Protein AF-A0A9D6VK04-F1 (afdb_monomer)

pLDDT: mean 71.62, std 19.43, range [32.66, 95.94]

Nearest PDB structures (foldseek):
  7aqc-assembly1_R  TM=2.406E-01  e=4.385E+00  Bacillus subtilis subsp. subtilis str. 168

Mean predicted aligned error: 12.77 Å

Foldseek 3Di:
DPPDDPVVVVVVVVVVVVPDDLPPQDDLVVLVPDDLVRLLVVLLCCLQPQLLCQQFADPDWDQDFDQDPVDDTDRPGTAGEGGPCPDPSNVVSLVSNVSSLVSLVVNCVVPVVSSVVSLVSSLVSSLVVLVVSVVRCVVPPDYDPVSVVLNVLSVPVVNVPDRSVCVSNDDCVVVPDD

Sequence (178 aa):
MVSRCWSLVLTLVCISLLSCAAQKLLAPEELQKMTNDQYRDYFLNRIDNAVVVNALDSGGYVVVKIENPYGGAARGGSYPRGVDIDTPKYKQSKDEYLILKTELLRRGAGNEPYVFATMEKANKLFEVQLESMWRKSQINSGASGNFRRLYETARDRSKTKGNLLDRLFDDSTYRDIY

Radius of gyration: 20.86 Å; Cα contacts (8 Å, |Δi|>4): 153; chains: 1; bounding box: 52×79×53 Å

Solvent-accessible surface area (backbone atoms only — not comparable to full-atom values): 10520 Å² total; per-residue (Å²): 143,89,87,84,74,70,77,66,62,63,60,56,58,65,65,59,66,78,64,84,65,84,74,70,82,72,55,71,77,59,58,68,72,46,53,72,66,59,41,50,54,50,49,46,49,42,42,60,70,42,34,49,43,42,34,40,53,37,99,43,62,56,69,42,66,41,79,42,97,84,69,59,74,43,85,63,52,65,17,64,34,33,50,51,78,86,39,70,54,23,49,54,24,41,55,50,49,49,54,54,49,53,51,45,50,64,74,20,66,95,34,63,70,60,41,49,55,51,52,52,52,44,34,53,51,50,51,53,51,46,52,56,51,49,59,55,19,72,78,49,79,45,70,34,73,60,39,49,52,55,41,54,43,61,70,42,61,94,73,47,87,66,61,61,64,49,56,73,71,52,63,71,79,85,66,74,86,125

Structure (mmCIF, N/CA/C/O backbone):
data_AF-A0A9D6VK04-F1
#
_entry.id   AF-A0A9D6VK04-F1
#
loop_
_atom_site.group_PDB
_atom_site.id
_atom_site.type_symbol
_atom_site.label_atom_id
_atom_site.label_alt_id
_atom_site.label_comp_id
_atom_site.label_asym_id
_atom_site.label_entity_id
_atom_site.label_seq_id
_atom_site.pdbx_PDB_ins_code
_atom_site.Cartn_x
_atom_site.Cartn_y
_atom_site.Cartn_z
_atom_site.occupancy
_atom_site.B_iso_or_equiv
_atom_site.auth_seq_id
_atom_site.auth_comp_id
_atom_site.auth_asym_id
_atom_site.auth_atom_id
_atom_site.pdbx_PDB_model_num
ATOM 1 N N . MET A 1 1 ? -9.084 -55.828 -2.944 1.00 41.06 1 MET A N 1
ATOM 2 C CA . MET A 1 1 ? -8.190 -54.761 -2.437 1.00 41.06 1 MET A CA 1
ATOM 3 C C . MET A 1 1 ? -8.184 -53.614 -3.443 1.00 41.06 1 MET A C 1
ATOM 5 O O . MET A 1 1 ? -7.387 -53.631 -4.366 1.00 41.06 1 MET A O 1
ATOM 9 N N . VAL A 1 2 ? -9.112 -52.660 -3.327 1.00 43.41 2 VAL A N 1
ATOM 10 C CA . VAL A 1 2 ? -9.206 -51.487 -4.220 1.00 43.41 2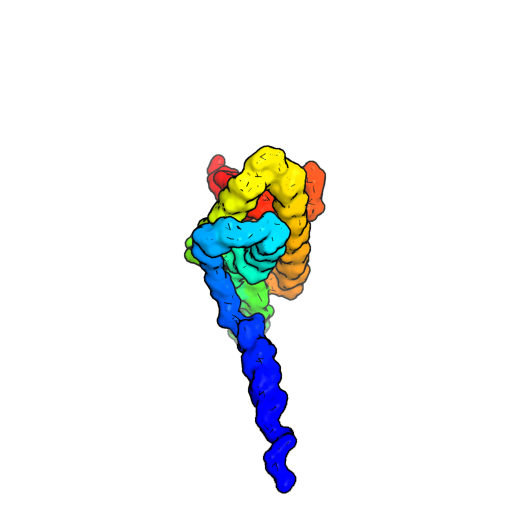 VAL A CA 1
ATOM 11 C C . VAL A 1 2 ? -9.527 -50.287 -3.341 1.00 43.41 2 VAL A C 1
ATOM 13 O O . VAL A 1 2 ? -10.689 -50.023 -3.077 1.00 43.41 2 VAL A O 1
ATOM 16 N N . SER A 1 3 ? -8.514 -49.637 -2.763 1.00 46.38 3 SER A N 1
ATOM 17 C CA . SER A 1 3 ? -8.758 -48.475 -1.892 1.00 46.38 3 SER A CA 1
ATOM 18 C C . SER A 1 3 ? -7.487 -47.684 -1.569 1.00 46.38 3 SER A C 1
ATOM 20 O O . SER A 1 3 ? -7.203 -47.487 -0.394 1.00 46.38 3 SER A O 1
ATOM 22 N N . ARG A 1 4 ? -6.675 -47.253 -2.550 1.00 47.38 4 ARG A N 1
ATOM 23 C CA . ARG A 1 4 ? -5.516 -46.366 -2.259 1.00 47.38 4 ARG A CA 1
ATOM 24 C C . ARG A 1 4 ? -5.131 -45.338 -3.337 1.00 47.38 4 ARG A C 1
ATOM 26 O O . ARG A 1 4 ? -4.037 -44.800 -3.262 1.00 47.38 4 ARG A O 1
ATOM 33 N N . CYS A 1 5 ? -5.995 -45.001 -4.298 1.00 43.34 5 CYS A N 1
ATOM 34 C CA . CYS A 1 5 ? -5.638 -43.999 -5.326 1.00 43.34 5 CYS A CA 1
ATOM 35 C C . CYS A 1 5 ? -6.427 -42.683 -5.277 1.00 43.34 5 CYS A C 1
ATOM 37 O O . CYS A 1 5 ? -6.078 -41.756 -5.997 1.00 43.34 5 CYS A O 1
ATOM 39 N N . TRP A 1 6 ? -7.457 -42.556 -4.436 1.00 41.56 6 TRP A N 1
ATOM 40 C CA . TRP A 1 6 ? -8.360 -41.395 -4.502 1.00 41.56 6 TRP A CA 1
ATOM 41 C C . TRP A 1 6 ? -8.000 -40.256 -3.532 1.00 41.56 6 TRP A C 1
ATOM 43 O O . TRP A 1 6 ? -8.426 -39.126 -3.740 1.00 41.56 6 TRP A O 1
ATOM 53 N N . SER A 1 7 ? -7.151 -40.498 -2.527 1.00 44.66 7 SER A N 1
ATOM 54 C CA . SER A 1 7 ? -6.773 -39.464 -1.544 1.00 44.66 7 SER A CA 1
ATOM 55 C C . SER A 1 7 ? -5.600 -38.571 -1.955 1.00 44.66 7 SER A C 1
ATOM 57 O O . SER A 1 7 ? -5.341 -37.592 -1.272 1.00 44.66 7 SER A O 1
ATOM 59 N N . LEU A 1 8 ? -4.888 -38.870 -3.047 1.00 43.78 8 LEU A N 1
ATOM 60 C CA . LEU A 1 8 ? -3.772 -38.031 -3.519 1.00 43.78 8 LEU A CA 1
ATOM 61 C C . LEU A 1 8 ? -4.194 -37.004 -4.576 1.00 43.78 8 LEU A C 1
ATOM 63 O O . LEU A 1 8 ? -3.544 -35.972 -4.717 1.00 43.78 8 LEU A O 1
ATOM 67 N N . VAL A 1 9 ? -5.306 -37.244 -5.274 1.00 47.03 9 VAL A N 1
ATOM 68 C CA . VAL A 1 9 ? -5.820 -36.316 -6.292 1.00 47.03 9 VAL A CA 1
ATOM 69 C C . VAL A 1 9 ? -6.578 -35.152 -5.643 1.00 47.03 9 VAL A C 1
ATOM 71 O O . VAL A 1 9 ? -6.512 -34.031 -6.133 1.00 47.03 9 VAL A O 1
ATOM 74 N N . LEU A 1 10 ? -7.224 -35.371 -4.491 1.00 39.84 10 LEU A N 1
ATOM 75 C CA . LEU A 1 10 ? -8.016 -34.330 -3.826 1.00 39.84 10 LEU A CA 1
ATOM 76 C C . LEU A 1 10 ? -7.163 -33.298 -3.062 1.00 39.84 10 LEU A C 1
ATOM 78 O O . LEU A 1 10 ? -7.559 -32.144 -2.939 1.00 39.84 10 LEU A O 1
ATOM 82 N N . THR A 1 11 ? -5.966 -33.670 -2.599 1.00 45.53 11 THR A N 1
ATOM 83 C CA . THR A 1 11 ? -5.080 -32.754 -1.853 1.00 45.53 11 THR A CA 1
ATOM 84 C C . THR A 1 11 ? -4.282 -31.825 -2.773 1.00 45.53 11 THR A C 1
ATOM 86 O O . THR A 1 11 ? -3.888 -30.737 -2.362 1.00 45.53 11 THR A O 1
ATOM 89 N N . LEU A 1 12 ? -4.078 -32.209 -4.038 1.00 40.28 12 LEU A N 1
ATOM 90 C CA . LEU A 1 12 ? -3.320 -31.422 -5.021 1.00 40.28 12 LEU A CA 1
ATOM 91 C C . LEU A 1 12 ? -4.163 -30.343 -5.727 1.00 40.28 12 LEU A C 1
ATOM 93 O O . LEU A 1 12 ? -3.616 -29.354 -6.217 1.00 40.28 12 LEU A O 1
ATOM 97 N N . VAL A 1 13 ? -5.493 -30.474 -5.708 1.00 37.06 13 VAL A N 1
ATOM 98 C CA . VAL A 1 13 ? -6.417 -29.453 -6.239 1.00 37.06 13 VAL A CA 1
ATOM 99 C C . VAL A 1 13 ? -6.585 -28.275 -5.265 1.00 37.06 13 VAL A C 1
ATOM 101 O O . VAL A 1 13 ? -6.774 -27.143 -5.697 1.00 37.06 13 VAL A O 1
ATOM 104 N N . CYS A 1 14 ? -6.411 -28.483 -3.955 1.00 38.97 14 CYS A N 1
ATOM 105 C CA . CYS A 1 14 ? -6.475 -27.385 -2.980 1.00 38.97 14 CYS A CA 1
ATOM 106 C C . CYS A 1 14 ? -5.205 -26.516 -2.936 1.00 38.97 14 CYS A C 1
ATOM 108 O O . CYS A 1 14 ? -5.280 -25.354 -2.549 1.00 38.97 14 CYS A O 1
ATOM 110 N N . ILE A 1 15 ? -4.045 -27.037 -3.354 1.00 42.62 15 ILE A N 1
ATOM 111 C CA . ILE A 1 15 ? -2.780 -26.273 -3.356 1.00 42.62 15 ILE A CA 1
ATOM 112 C C . ILE A 1 15 ? -2.638 -25.427 -4.637 1.00 42.62 15 ILE A C 1
ATOM 114 O O . ILE A 1 15 ? -1.932 -24.422 -4.643 1.00 42.62 15 ILE A O 1
ATOM 118 N N . SER A 1 16 ? -3.370 -25.764 -5.702 1.00 36.97 16 SER A N 1
ATOM 119 C CA . SER A 1 16 ? -3.346 -25.043 -6.984 1.00 36.97 16 SER A CA 1
ATOM 120 C C . SER A 1 16 ? -4.336 -23.869 -7.080 1.00 36.97 16 SER A C 1
ATOM 122 O O . SER A 1 16 ? -4.300 -23.136 -8.062 1.00 36.97 16 SER A O 1
ATOM 124 N N . LEU A 1 17 ? -5.164 -23.626 -6.055 1.00 38.28 17 LEU A N 1
ATOM 125 C CA . LEU A 1 17 ? -6.037 -22.440 -5.965 1.00 38.28 17 LEU A CA 1
ATOM 126 C C . LEU A 1 17 ? -5.389 -21.243 -5.242 1.00 38.28 17 LEU A C 1
ATOM 128 O O . LEU A 1 17 ? -5.972 -20.162 -5.197 1.00 38.28 17 LEU A O 1
ATOM 132 N N . LEU A 1 18 ? -4.181 -21.410 -4.692 1.00 38.25 18 LEU A N 1
ATOM 133 C CA . LEU A 1 18 ? -3.421 -20.336 -4.033 1.00 38.25 18 LEU A CA 1
ATOM 134 C C . LEU A 1 18 ? -2.591 -19.489 -5.007 1.00 38.25 18 LEU A C 1
ATOM 136 O O . LEU A 1 18 ? -2.057 -18.452 -4.618 1.00 38.25 18 LEU A O 1
ATOM 140 N N . SER A 1 19 ? -2.498 -19.886 -6.275 1.00 33.12 19 SER A N 1
ATOM 141 C CA . SER A 1 19 ? -1.802 -19.130 -7.308 1.00 33.12 19 SER A CA 1
ATOM 142 C C . SER A 1 19 ? -2.791 -18.645 -8.366 1.00 33.12 19 SER A C 1
ATOM 144 O O . SER A 1 19 ? -3.368 -19.424 -9.113 1.00 33.12 19 SER A O 1
ATOM 146 N N . CYS A 1 20 ? -2.923 -17.321 -8.477 1.00 36.81 20 CYS A N 1
ATOM 147 C CA . CYS A 1 20 ? -3.596 -16.629 -9.582 1.00 36.81 20 CYS A CA 1
ATOM 148 C C . CYS A 1 20 ? -5.126 -16.454 -9.497 1.00 36.81 20 CYS A C 1
ATOM 150 O O . CYS A 1 20 ? -5.812 -16.417 -10.513 1.00 36.81 20 CYS A O 1
ATOM 152 N N . ALA A 1 21 ? -5.664 -16.193 -8.306 1.00 39.34 21 ALA A N 1
ATOM 153 C CA . ALA A 1 21 ? -6.748 -15.222 -8.218 1.00 39.34 21 ALA A CA 1
ATOM 154 C C . ALA A 1 21 ? -6.099 -13.882 -7.875 1.00 39.34 21 ALA A C 1
ATOM 156 O O . ALA A 1 21 ? -5.615 -13.696 -6.759 1.00 39.34 21 ALA A O 1
ATOM 157 N N . ALA A 1 22 ? -6.086 -12.933 -8.812 1.00 48.78 22 ALA A N 1
ATOM 158 C CA . ALA A 1 22 ? -6.105 -11.533 -8.417 1.00 48.78 22 ALA A CA 1
ATOM 159 C C . ALA A 1 22 ? -7.388 -11.375 -7.591 1.00 48.78 22 ALA A C 1
ATOM 161 O O . ALA A 1 22 ? -8.466 -11.206 -8.157 1.00 48.78 22 ALA A O 1
ATOM 162 N N . GLN A 1 23 ? -7.301 -11.609 -6.275 1.00 57.75 23 GLN A N 1
ATOM 163 C CA . GLN A 1 23 ? -8.459 -11.581 -5.393 1.00 57.75 23 GLN A CA 1
ATOM 164 C C . GLN A 1 23 ? -9.113 -10.227 -5.614 1.00 57.75 23 GLN A C 1
ATOM 166 O O . GLN A 1 23 ? -8.473 -9.184 -5.470 1.00 57.75 23 GLN A O 1
ATOM 171 N N . LYS A 1 24 ? -10.345 -10.251 -6.107 1.00 74.19 24 LYS A N 1
ATOM 172 C CA . LYS A 1 24 ? -11.103 -9.035 -6.343 1.00 74.19 24 LYS A CA 1
ATOM 173 C C . LYS A 1 24 ? -11.372 -8.407 -4.978 1.00 74.19 24 LYS A C 1
ATOM 175 O O . LYS A 1 24 ? -11.612 -9.136 -4.017 1.00 74.19 24 LYS A O 1
ATOM 180 N N . LEU A 1 25 ? -11.305 -7.080 -4.895 1.00 85.00 25 LEU A N 1
ATOM 181 C CA . LEU A 1 25 ? -11.765 -6.355 -3.715 1.00 85.00 25 LEU A CA 1
ATOM 182 C C . LEU A 1 25 ? -13.177 -6.843 -3.364 1.00 85.00 25 LEU A C 1
ATOM 184 O O . LEU A 1 25 ? -14.052 -6.860 -4.235 1.00 85.00 25 LEU A O 1
ATOM 188 N N . LEU A 1 26 ? -13.372 -7.268 -2.115 1.00 86.50 26 LEU A N 1
ATOM 189 C CA . LEU A 1 26 ? -14.695 -7.613 -1.605 1.00 86.50 26 LEU A CA 1
ATOM 190 C C . LEU A 1 26 ? -15.635 -6.417 -1.732 1.00 86.50 26 LEU A C 1
ATOM 192 O O . LEU A 1 26 ? -15.211 -5.265 -1.599 1.00 86.50 26 LEU A O 1
ATOM 196 N N . ALA A 1 27 ? -16.913 -6.694 -1.977 1.00 85.62 27 ALA A N 1
ATOM 197 C CA . ALA A 1 27 ? -17.897 -5.628 -2.074 1.00 85.62 27 ALA A CA 1
ATOM 198 C C . ALA A 1 27 ? -17.971 -4.857 -0.737 1.00 85.62 27 ALA A C 1
ATOM 200 O O . ALA A 1 27 ? -17.780 -5.466 0.325 1.00 85.62 27 ALA A O 1
ATOM 201 N N . PRO A 1 28 ? -18.244 -3.539 -0.740 1.00 84.50 28 PRO A N 1
ATOM 202 C CA . PRO A 1 28 ? -18.310 -2.748 0.491 1.00 84.50 28 PRO A CA 1
ATOM 203 C C . PRO A 1 28 ? -19.230 -3.352 1.564 1.00 84.50 28 PRO A C 1
ATOM 205 O O . PRO A 1 28 ? -18.916 -3.315 2.752 1.00 84.50 28 PRO A O 1
ATOM 208 N N . GLU A 1 29 ? -20.330 -3.980 1.154 1.00 88.19 29 GLU A N 1
ATOM 209 C CA . GLU A 1 29 ? -21.296 -4.635 2.039 1.00 88.19 29 GLU A CA 1
ATOM 210 C C . GLU A 1 29 ? -20.715 -5.880 2.726 1.00 88.19 29 GLU A C 1
ATOM 212 O O . GLU A 1 29 ? -21.130 -6.241 3.827 1.00 88.19 29 GLU A O 1
ATOM 217 N N . GLU A 1 30 ? -19.761 -6.561 2.092 1.00 88.56 30 GLU A N 1
ATOM 218 C CA . GLU A 1 30 ? -19.054 -7.702 2.679 1.00 88.56 30 GLU A CA 1
ATOM 219 C C . GLU A 1 30 ? -17.979 -7.239 3.658 1.00 88.56 30 GLU A C 1
ATOM 221 O O . GLU A 1 30 ? -17.844 -7.819 4.737 1.00 88.56 30 GLU A O 1
ATOM 226 N N . LEU A 1 31 ? -17.277 -6.147 3.332 1.00 90.56 31 LEU A N 1
ATOM 227 C CA . LEU A 1 31 ? -16.316 -5.523 4.242 1.00 90.56 31 LEU A CA 1
ATOM 228 C C . LEU A 1 31 ? -16.989 -5.117 5.551 1.00 90.56 31 LEU A C 1
ATOM 230 O O . LEU A 1 31 ? -16.426 -5.350 6.615 1.00 90.56 31 LEU A O 1
ATOM 234 N N . GLN A 1 32 ? -18.207 -4.574 5.497 1.00 88.69 32 GLN A N 1
ATOM 235 C CA . GLN A 1 32 ? -18.951 -4.127 6.680 1.00 88.69 32 GLN A CA 1
ATOM 236 C C . GLN A 1 32 ? -19.348 -5.265 7.632 1.00 88.69 32 GLN A C 1
ATOM 238 O O . GLN A 1 32 ? -19.494 -5.025 8.830 1.00 88.69 32 GLN A O 1
ATOM 243 N N . LYS A 1 33 ? -19.479 -6.502 7.138 1.00 91.88 33 LYS A N 1
ATOM 244 C CA . LYS A 1 33 ? -19.845 -7.676 7.954 1.00 91.88 33 LYS A CA 1
ATOM 245 C C . LYS A 1 33 ? -18.688 -8.212 8.803 1.00 91.88 33 LYS A C 1
ATOM 247 O O . LYS A 1 33 ? -18.922 -9.011 9.705 1.00 91.88 33 LYS A O 1
ATOM 252 N N . MET A 1 34 ? -17.452 -7.796 8.526 1.00 93.81 34 MET A N 1
ATOM 253 C CA . MET A 1 34 ? -16.266 -8.254 9.254 1.00 93.81 34 MET A CA 1
ATOM 254 C C . MET A 1 34 ? -16.172 -7.643 10.656 1.00 93.81 34 MET A C 1
ATOM 256 O O . MET A 1 34 ? -16.530 -6.479 10.870 1.00 93.81 34 MET A O 1
ATOM 260 N N . THR A 1 35 ? -15.586 -8.379 11.601 1.00 93.94 35 TH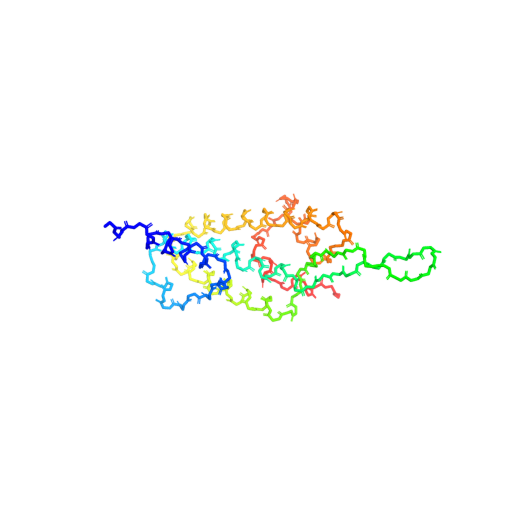R A N 1
ATOM 261 C CA . THR A 1 35 ? -15.090 -7.788 12.854 1.00 93.94 35 THR A CA 1
ATOM 262 C C . THR A 1 35 ? -13.902 -6.859 12.579 1.00 93.94 35 THR A C 1
ATOM 264 O O . THR A 1 35 ? -13.305 -6.895 11.502 1.00 93.94 35 THR A O 1
ATOM 267 N N . ASN A 1 36 ? -13.528 -6.013 13.543 1.00 92.88 36 ASN A N 1
ATOM 268 C CA . ASN A 1 36 ? -12.382 -5.112 13.369 1.00 92.88 36 ASN A CA 1
ATOM 269 C C . ASN A 1 36 ? -11.062 -5.872 13.168 1.00 92.88 36 ASN A C 1
ATOM 271 O O . ASN A 1 36 ? -10.254 -5.462 12.343 1.00 92.88 36 ASN A O 1
ATOM 275 N N . ASP A 1 37 ? -10.855 -6.997 13.857 1.00 92.88 37 ASP A N 1
ATOM 276 C CA . ASP A 1 37 ? -9.652 -7.813 13.662 1.00 92.88 37 ASP A CA 1
ATOM 277 C C . ASP A 1 37 ? -9.628 -8.473 12.278 1.00 92.88 37 ASP A C 1
ATOM 279 O O . ASP A 1 37 ? -8.621 -8.382 11.580 1.00 92.88 37 ASP A O 1
ATOM 283 N N . GLN A 1 38 ? -10.754 -9.047 11.837 1.00 94.81 38 GLN A N 1
ATOM 284 C CA . GLN A 1 38 ? -10.879 -9.619 10.491 1.00 94.81 38 GLN A CA 1
ATOM 285 C C . GLN A 1 38 ? -10.631 -8.567 9.409 1.00 94.81 38 GLN A C 1
ATOM 287 O O . GLN A 1 38 ? -9.906 -8.817 8.448 1.00 94.81 38 GLN A O 1
ATOM 292 N N . TYR A 1 39 ? -11.210 -7.378 9.586 1.00 95.94 39 TYR A N 1
ATOM 293 C CA . TYR A 1 39 ? -11.021 -6.276 8.661 1.00 95.94 39 TYR A CA 1
ATOM 294 C C . TYR A 1 39 ? -9.569 -5.800 8.632 1.00 95.94 39 TYR A C 1
ATOM 296 O O . TYR A 1 39 ? -9.026 -5.587 7.554 1.00 95.94 39 TYR A O 1
ATOM 304 N N . ARG A 1 40 ? -8.919 -5.651 9.793 1.00 95.50 40 ARG A N 1
ATOM 305 C CA . ARG A 1 40 ? -7.506 -5.263 9.879 1.00 95.50 40 ARG A CA 1
ATOM 306 C C . ARG A 1 40 ? -6.618 -6.249 9.127 1.00 95.50 40 ARG A C 1
ATOM 308 O O . ARG A 1 40 ? -5.753 -5.825 8.366 1.00 95.50 40 ARG A O 1
ATOM 315 N N . ASP A 1 41 ? -6.824 -7.543 9.332 1.00 95.31 41 ASP A N 1
ATOM 316 C CA . ASP A 1 41 ? -5.998 -8.571 8.702 1.00 95.31 41 ASP A CA 1
ATOM 317 C C . ASP A 1 41 ? -6.236 -8.610 7.184 1.00 95.31 41 ASP A C 1
ATOM 319 O O . ASP A 1 41 ? -5.281 -8.672 6.406 1.00 95.31 41 ASP A O 1
ATOM 323 N N . TYR A 1 42 ? -7.494 -8.461 6.754 1.00 94.94 42 TYR A N 1
ATOM 324 C CA . TYR A 1 42 ? -7.850 -8.294 5.346 1.00 94.94 42 TYR A CA 1
ATOM 325 C C . TYR A 1 42 ? -7.212 -7.036 4.737 1.00 94.94 42 TYR A C 1
ATOM 327 O O . TYR A 1 42 ? -6.585 -7.117 3.683 1.00 94.94 42 TYR A O 1
ATOM 335 N N . PHE A 1 43 ? -7.311 -5.890 5.415 1.00 95.12 43 PHE A N 1
ATOM 336 C CA . PHE A 1 43 ? -6.717 -4.621 5.002 1.00 95.12 43 PHE A CA 1
ATOM 337 C C . PHE A 1 43 ? -5.213 -4.781 4.778 1.00 95.12 43 PHE A C 1
ATOM 339 O O . PHE A 1 43 ? -4.725 -4.510 3.685 1.00 95.12 43 PHE A O 1
ATOM 346 N N . LEU A 1 44 ? -4.478 -5.289 5.772 1.00 95.38 44 LEU A N 1
ATOM 347 C CA . LEU A 1 44 ? -3.027 -5.470 5.677 1.00 95.38 44 LEU A CA 1
ATOM 348 C C . LEU A 1 44 ? -2.643 -6.425 4.541 1.00 95.38 44 LEU A C 1
ATOM 350 O O . LEU A 1 44 ? -1.716 -6.136 3.786 1.00 95.38 44 LEU A O 1
ATOM 354 N N . ASN A 1 45 ? -3.380 -7.527 4.385 1.00 93.19 45 ASN A N 1
ATOM 355 C CA . ASN A 1 45 ? -3.136 -8.487 3.315 1.00 93.19 45 ASN A CA 1
ATOM 356 C C . ASN A 1 45 ? -3.369 -7.876 1.924 1.00 93.19 45 ASN A C 1
ATOM 358 O O . ASN A 1 45 ? -2.541 -8.067 1.031 1.00 93.19 45 ASN A O 1
ATOM 362 N N . ARG A 1 46 ? -4.460 -7.117 1.746 1.00 91.50 46 ARG A N 1
ATOM 363 C CA . ARG A 1 46 ? -4.769 -6.423 0.488 1.00 91.50 46 ARG A CA 1
ATOM 364 C C . ARG A 1 46 ? -3.736 -5.361 0.158 1.00 91.50 46 ARG A C 1
ATOM 366 O O . ARG A 1 46 ? -3.322 -5.282 -0.997 1.00 91.50 46 ARG A O 1
ATOM 373 N N . ILE A 1 47 ? -3.299 -4.586 1.152 1.00 91.25 47 ILE A N 1
ATOM 374 C CA . ILE A 1 47 ? -2.245 -3.589 0.962 1.00 91.25 47 ILE A CA 1
ATOM 375 C C . ILE A 1 47 ? -0.978 -4.253 0.421 1.00 91.25 47 ILE A C 1
ATOM 377 O O . ILE A 1 47 ? -0.482 -3.841 -0.625 1.00 91.25 47 ILE A O 1
ATOM 381 N N . ASP A 1 48 ? -0.493 -5.295 1.093 1.00 88.00 48 ASP A N 1
ATOM 382 C CA . ASP A 1 48 ? 0.801 -5.906 0.787 1.00 88.00 48 ASP A CA 1
ATOM 383 C C . ASP A 1 48 ? 0.795 -6.720 -0.515 1.00 88.00 48 ASP A C 1
ATOM 385 O O . ASP A 1 48 ? 1.706 -6.594 -1.327 1.00 88.00 48 ASP A O 1
ATOM 389 N N . ASN A 1 49 ? -0.251 -7.514 -0.761 1.00 85.31 49 ASN A N 1
ATOM 390 C CA . ASN A 1 49 ? -0.257 -8.477 -1.869 1.00 85.31 49 ASN A CA 1
ATOM 391 C C . ASN A 1 49 ? -0.920 -7.969 -3.148 1.00 85.31 49 ASN A C 1
ATOM 393 O O . ASN A 1 49 ? -0.696 -8.540 -4.216 1.00 85.31 49 ASN A O 1
ATOM 397 N N . ALA A 1 50 ? -1.765 -6.942 -3.056 1.00 85.69 50 ALA A N 1
ATOM 398 C CA . ALA A 1 50 ? -2.539 -6.466 -4.195 1.00 85.69 50 ALA A CA 1
ATOM 399 C C . ALA A 1 50 ? -2.311 -4.986 -4.462 1.00 85.69 50 ALA A C 1
ATOM 401 O O . ALA A 1 50 ? -1.825 -4.653 -5.532 1.00 85.69 50 ALA A O 1
ATOM 402 N N . VAL A 1 51 ? -2.626 -4.097 -3.521 1.00 87.19 51 VAL A N 1
ATOM 403 C CA . VAL A 1 51 ? -2.594 -2.646 -3.760 1.00 87.19 51 VAL A CA 1
ATOM 404 C C . VAL A 1 51 ? -1.173 -2.168 -4.055 1.00 87.19 51 VAL A C 1
ATOM 406 O O . VAL A 1 51 ? -0.938 -1.573 -5.104 1.00 87.19 51 VAL A O 1
ATOM 409 N N . VAL A 1 52 ? -0.212 -2.464 -3.174 1.00 83.50 52 VAL A N 1
ATOM 410 C CA . VAL A 1 52 ? 1.193 -2.068 -3.359 1.00 83.50 52 VAL A CA 1
ATOM 411 C C . VAL A 1 52 ? 1.786 -2.760 -4.572 1.00 83.50 52 VAL A C 1
ATOM 413 O O . VAL A 1 52 ? 2.367 -2.096 -5.427 1.00 83.50 52 VAL A O 1
ATOM 416 N N . VAL A 1 53 ? 1.613 -4.080 -4.672 1.00 79.50 53 VAL A N 1
ATOM 417 C CA . VAL A 1 53 ? 2.131 -4.850 -5.805 1.00 79.50 53 VAL A CA 1
ATOM 418 C C . VAL A 1 53 ? 1.593 -4.277 -7.105 1.00 79.50 53 VAL A C 1
ATOM 420 O O . VAL A 1 53 ? 2.381 -3.960 -7.975 1.00 79.50 53 VAL A O 1
ATOM 423 N N . ASN A 1 54 ? 0.292 -4.047 -7.243 1.00 78.94 54 ASN A N 1
ATOM 424 C CA . ASN A 1 54 ? -0.284 -3.555 -8.490 1.00 78.94 54 ASN A CA 1
ATOM 425 C C . ASN A 1 54 ? 0.085 -2.102 -8.810 1.00 78.94 54 ASN A C 1
ATOM 427 O O . ASN A 1 54 ? 0.250 -1.778 -9.985 1.00 78.94 54 ASN A O 1
ATOM 431 N N . ALA A 1 55 ? 0.217 -1.245 -7.796 1.00 76.00 55 ALA A N 1
ATOM 432 C CA . ALA A 1 55 ? 0.602 0.152 -7.974 1.00 76.00 55 ALA A CA 1
ATOM 433 C C . ALA A 1 55 ? 2.092 0.325 -8.308 1.00 76.00 55 ALA A C 1
ATOM 435 O O . ALA A 1 55 ? 2.462 1.281 -8.992 1.00 76.00 55 ALA A O 1
ATOM 436 N N . LEU A 1 56 ? 2.946 -0.579 -7.822 1.00 73.88 56 LEU A N 1
ATOM 437 C CA . LEU A 1 56 ? 4.388 -0.542 -8.058 1.00 73.88 56 LEU A CA 1
ATOM 438 C C . LEU A 1 56 ? 4.842 -1.442 -9.221 1.00 73.88 56 LEU A C 1
ATOM 440 O O . LEU A 1 56 ? 5.880 -1.171 -9.822 1.00 73.88 56 LEU A O 1
ATOM 444 N N . ASP A 1 57 ? 4.093 -2.498 -9.543 1.00 66.62 57 ASP A N 1
ATOM 445 C CA . ASP A 1 57 ? 4.363 -3.422 -10.645 1.00 66.62 57 ASP A CA 1
ATOM 446 C C . ASP A 1 57 ? 3.992 -2.761 -11.971 1.00 66.62 57 ASP A C 1
ATOM 448 O O . ASP A 1 57 ? 2.860 -2.857 -12.460 1.00 66.62 57 ASP A O 1
ATOM 452 N N . SER A 1 58 ? 4.965 -2.081 -12.577 1.00 55.06 58 SER A N 1
ATOM 453 C CA . SER A 1 58 ? 4.867 -1.754 -13.989 1.00 55.06 58 SER A CA 1
ATOM 454 C C . SER A 1 58 ? 4.768 -3.073 -14.758 1.00 55.06 58 SER A C 1
ATOM 456 O O . SER A 1 58 ? 5.687 -3.890 -14.696 1.00 55.06 58 SER A O 1
ATOM 458 N N . GLY A 1 59 ? 3.712 -3.271 -15.542 1.00 46.09 59 GLY A N 1
ATOM 459 C CA . GLY A 1 59 ? 3.602 -4.387 -16.490 1.00 46.09 59 GLY A CA 1
ATOM 460 C C . GLY A 1 59 ? 4.605 -4.304 -17.653 1.00 46.09 59 GLY A C 1
ATOM 461 O O . GLY A 1 59 ? 4.265 -4.623 -18.788 1.00 46.09 59 GLY A O 1
ATOM 462 N N . GLY A 1 60 ? 5.815 -3.806 -17.403 1.00 48.66 60 GLY A N 1
ATOM 463 C CA . GLY A 1 60 ? 6.823 -3.477 -18.385 1.00 48.66 60 GLY A CA 1
ATOM 464 C C . GLY A 1 60 ? 8.218 -3.783 -17.865 1.00 48.66 60 GLY A C 1
ATOM 465 O O . GLY A 1 60 ? 8.679 -3.271 -16.849 1.00 48.66 60 GLY A O 1
ATOM 466 N N . TYR A 1 61 ? 8.908 -4.590 -18.645 1.00 51.31 61 TYR A N 1
ATOM 467 C CA . TYR A 1 61 ? 10.335 -4.793 -18.576 1.00 51.31 61 TYR A CA 1
ATOM 468 C C . TYR A 1 61 ? 11.002 -3.769 -19.493 1.00 51.31 61 TYR A C 1
ATOM 470 O O . TYR A 1 61 ? 10.747 -3.778 -20.700 1.00 51.31 61 TYR A O 1
ATOM 478 N N . VAL A 1 62 ? 11.861 -2.887 -18.972 1.00 52.31 62 VAL A N 1
ATOM 479 C CA . VAL A 1 62 ? 12.740 -2.135 -19.879 1.00 52.31 62 VAL 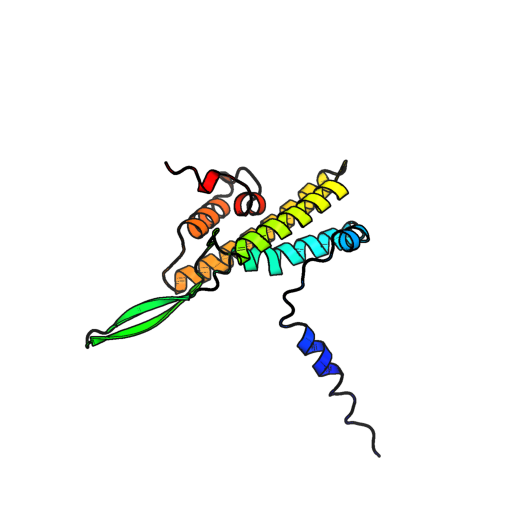A CA 1
ATOM 480 C C . VAL A 1 62 ? 13.784 -3.116 -20.388 1.00 52.31 62 VAL A C 1
ATOM 482 O O . VAL A 1 62 ? 14.614 -3.609 -19.628 1.00 52.31 62 VAL A O 1
ATOM 485 N N . VAL A 1 63 ? 13.711 -3.423 -21.679 1.00 55.41 63 VAL A N 1
ATOM 486 C CA . VAL A 1 63 ? 14.735 -4.220 -22.343 1.00 55.41 63 VAL A CA 1
ATOM 487 C C . VAL A 1 63 ? 15.980 -3.357 -22.471 1.00 55.41 63 VAL A C 1
ATOM 489 O O . VAL A 1 63 ? 16.014 -2.429 -23.281 1.00 55.41 63 VAL A O 1
ATOM 492 N N . VAL A 1 64 ? 17.009 -3.672 -21.691 1.00 54.25 64 VAL A N 1
ATOM 493 C CA . VAL A 1 64 ? 18.337 -3.104 -21.918 1.00 54.25 64 VAL A CA 1
ATOM 494 C C . VAL A 1 64 ? 18.863 -3.726 -23.206 1.00 54.25 64 VAL A C 1
ATOM 496 O O . VAL A 1 64 ? 18.938 -4.948 -23.322 1.00 54.25 64 VAL A O 1
ATOM 499 N N . LYS A 1 65 ? 19.179 -2.906 -24.208 1.00 55.53 65 LYS A N 1
ATOM 500 C CA . LYS A 1 65 ? 19.929 -3.368 -25.377 1.00 55.53 65 LYS A CA 1
ATOM 501 C C . LYS A 1 65 ? 21.402 -3.213 -25.044 1.00 55.53 65 LYS A C 1
ATOM 503 O O . LYS A 1 65 ? 21.846 -2.100 -24.788 1.00 55.53 65 LYS A O 1
ATOM 508 N N . ILE A 1 66 ? 22.135 -4.318 -25.019 1.00 58.03 66 ILE A N 1
ATOM 509 C CA . ILE A 1 66 ? 23.595 -4.259 -24.957 1.00 58.03 66 ILE A CA 1
ATOM 510 C C . ILE A 1 66 ? 24.056 -4.143 -26.406 1.00 58.03 66 ILE A C 1
ATOM 512 O O . ILE A 1 66 ? 23.707 -4.994 -27.234 1.00 58.03 66 ILE A O 1
ATOM 516 N N . GLU A 1 67 ? 24.772 -3.068 -26.728 1.00 49.62 67 GLU A N 1
ATOM 517 C CA . GLU A 1 67 ? 25.451 -2.965 -28.015 1.00 49.62 67 GLU A CA 1
ATOM 518 C C . GLU A 1 67 ? 26.524 -4.048 -28.077 1.00 49.62 67 GLU A C 1
ATOM 520 O O . GLU A 1 67 ? 27.450 -4.084 -27.267 1.00 49.62 67 GLU A O 1
ATOM 525 N N . ASN A 1 68 ? 26.364 -4.978 -29.016 1.00 51.16 68 ASN A N 1
ATOM 526 C CA . ASN A 1 68 ? 27.391 -5.961 -29.298 1.00 51.16 68 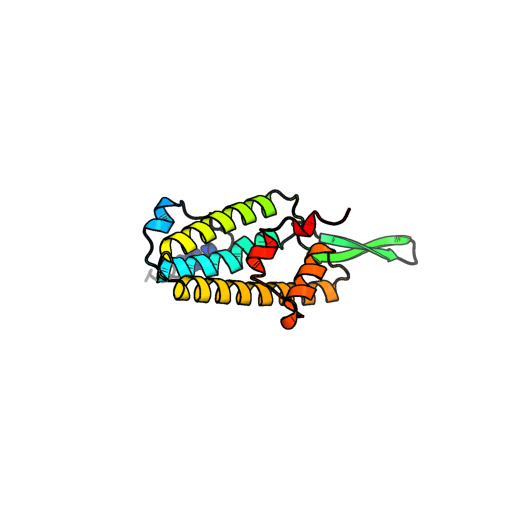ASN A CA 1
ATOM 527 C C . ASN A 1 68 ? 28.516 -5.270 -30.091 1.00 51.16 68 ASN A C 1
ATOM 529 O O . ASN A 1 68 ? 28.217 -4.680 -31.135 1.00 51.16 68 ASN A O 1
ATOM 533 N N . PRO A 1 69 ? 29.793 -5.375 -29.679 1.00 58.03 69 PRO A N 1
ATOM 534 C CA . PRO A 1 69 ? 30.923 -4.832 -30.438 1.00 58.03 69 PRO A CA 1
ATOM 535 C C . PRO A 1 69 ? 31.056 -5.391 -31.869 1.00 58.03 69 PRO A C 1
ATOM 537 O O . PRO A 1 69 ? 31.787 -4.821 -32.673 1.00 58.03 69 PRO A O 1
ATOM 540 N N . TYR A 1 70 ? 30.335 -6.463 -32.215 1.00 63.47 70 TYR A N 1
ATOM 541 C CA . TYR A 1 70 ? 30.323 -7.075 -33.551 1.00 63.47 70 TYR A CA 1
ATOM 542 C C . TYR A 1 70 ? 29.056 -6.783 -34.379 1.00 63.47 70 TYR A C 1
ATOM 544 O O . TYR A 1 70 ? 28.858 -7.385 -35.432 1.00 63.47 70 TYR A O 1
ATOM 552 N N . GLY A 1 71 ? 28.207 -5.852 -33.932 1.00 51.16 71 GLY A N 1
ATOM 553 C CA . GLY A 1 71 ? 26.966 -5.483 -34.615 1.00 51.16 71 GLY A CA 1
ATOM 554 C C . GLY A 1 71 ? 25.777 -6.366 -34.219 1.00 51.16 71 GLY A C 1
ATOM 555 O O . GLY A 1 71 ? 25.845 -7.593 -34.213 1.00 51.16 71 GLY A O 1
ATOM 556 N N . GLY A 1 72 ? 24.666 -5.713 -33.871 1.00 56.44 72 GLY A N 1
ATOM 557 C CA . GLY A 1 72 ? 23.434 -6.341 -33.386 1.00 56.44 72 GLY A CA 1
ATOM 558 C C . GLY A 1 72 ? 23.128 -5.980 -31.930 1.00 56.44 72 GLY A C 1
ATOM 559 O O . GLY A 1 72 ? 24.010 -5.950 -31.077 1.00 56.44 72 GLY A O 1
ATOM 560 N N . ALA A 1 73 ? 21.861 -5.688 -31.634 1.00 53.12 73 ALA A N 1
ATOM 561 C CA . ALA A 1 73 ? 21.412 -5.423 -30.270 1.00 53.12 73 ALA A CA 1
ATOM 562 C C . ALA A 1 73 ? 21.060 -6.744 -29.572 1.00 53.12 73 ALA A C 1
ATOM 564 O O . ALA A 1 73 ? 20.083 -7.396 -29.946 1.00 53.12 73 ALA A O 1
ATOM 565 N N . ALA A 1 74 ? 21.820 -7.129 -28.547 1.00 53.88 74 ALA A N 1
ATOM 566 C CA . ALA A 1 74 ? 21.468 -8.262 -27.695 1.00 53.88 74 ALA A CA 1
ATOM 567 C C . ALA A 1 74 ? 20.486 -7.821 -26.592 1.00 53.88 74 ALA A C 1
ATOM 569 O O . ALA A 1 74 ? 20.590 -6.716 -26.052 1.00 53.88 74 ALA A O 1
ATOM 570 N N . ARG A 1 75 ? 19.525 -8.688 -26.242 1.00 50.31 75 ARG A N 1
ATOM 571 C CA . ARG A 1 75 ? 18.619 -8.491 -25.096 1.00 50.31 75 ARG A CA 1
ATOM 572 C C . ARG A 1 75 ? 19.423 -8.669 -23.800 1.00 50.31 75 ARG A C 1
ATOM 574 O O . ARG A 1 75 ? 19.750 -9.789 -23.435 1.00 50.31 75 ARG A O 1
ATOM 581 N N . GLY A 1 76 ? 19.725 -7.572 -23.114 1.00 50.88 76 GLY A N 1
ATOM 582 C CA . GLY A 1 76 ? 20.540 -7.501 -21.894 1.00 50.88 76 GLY A CA 1
ATOM 583 C C . GLY A 1 76 ? 19.795 -7.728 -20.582 1.00 50.88 76 GLY A C 1
ATOM 584 O O . GLY A 1 76 ? 20.305 -7.364 -19.529 1.00 50.88 76 GLY A O 1
ATOM 585 N N . GLY A 1 77 ? 18.589 -8.291 -20.635 1.00 50.53 77 GLY A N 1
ATOM 586 C CA . GLY A 1 77 ? 17.734 -8.493 -19.468 1.00 50.53 77 GLY A CA 1
ATOM 587 C C . GLY A 1 77 ? 16.650 -7.430 -19.324 1.00 50.53 77 GLY A C 1
ATOM 588 O O . GLY A 1 77 ? 16.379 -6.642 -20.237 1.00 50.53 77 GLY A O 1
ATOM 589 N N . SER A 1 78 ? 15.976 -7.474 -18.181 1.00 51.44 78 SER A N 1
ATOM 590 C CA . SER A 1 78 ? 14.787 -6.684 -17.924 1.00 51.44 78 SER A CA 1
ATOM 591 C C . SER A 1 78 ? 14.618 -6.343 -16.450 1.00 51.44 78 SER A C 1
ATOM 593 O O . SER A 1 78 ? 14.609 -7.245 -15.614 1.00 51.44 78 SER A O 1
ATOM 595 N N . TYR A 1 79 ? 14.413 -5.064 -16.136 1.00 50.38 79 TYR A N 1
ATOM 596 C CA . TYR A 1 79 ? 14.101 -4.616 -14.778 1.00 50.38 79 TYR A CA 1
ATOM 597 C C . TYR A 1 79 ? 12.628 -4.243 -14.610 1.00 50.38 79 TYR A C 1
ATOM 599 O O . TYR A 1 79 ? 12.019 -3.757 -15.569 1.00 50.38 79 TYR A O 1
ATOM 607 N N . PRO A 1 80 ? 12.065 -4.426 -13.399 1.00 50.62 80 PRO A N 1
ATOM 608 C CA . PRO A 1 80 ? 10.784 -3.830 -13.047 1.00 50.62 80 PRO A CA 1
ATOM 609 C C . PRO A 1 80 ? 10.912 -2.304 -13.122 1.00 50.62 80 PRO A C 1
ATOM 611 O O . PRO A 1 80 ? 11.764 -1.707 -12.459 1.00 50.62 80 PRO A O 1
ATOM 614 N N . ARG A 1 81 ? 10.091 -1.662 -13.954 1.00 55.03 81 ARG A N 1
ATOM 615 C CA . ARG A 1 81 ? 9.936 -0.206 -13.946 1.00 55.03 81 ARG A CA 1
ATOM 616 C C . ARG A 1 81 ? 9.063 0.172 -12.730 1.00 55.03 81 ARG A C 1
ATOM 618 O O . ARG A 1 81 ? 8.229 -0.590 -12.255 1.00 55.03 81 ARG A O 1
ATOM 625 N N . GLY A 1 82 ? 9.341 1.331 -12.144 1.00 54.94 82 GLY A N 1
ATOM 626 C CA . GLY A 1 82 ? 8.560 1.845 -11.019 1.00 54.94 82 GLY A CA 1
ATOM 627 C C . GLY A 1 82 ? 7.292 2.582 -11.460 1.00 54.94 82 GLY A C 1
ATOM 628 O O . GLY A 1 82 ? 7.092 2.799 -12.653 1.00 54.94 82 GLY A O 1
ATOM 629 N N . VAL A 1 83 ? 6.481 2.972 -10.468 1.00 62.88 83 VAL A N 1
ATOM 630 C CA . VAL A 1 83 ? 5.164 3.645 -10.530 1.00 62.88 83 VAL A CA 1
ATOM 631 C C . VAL A 1 83 ? 4.918 4.464 -11.802 1.00 62.8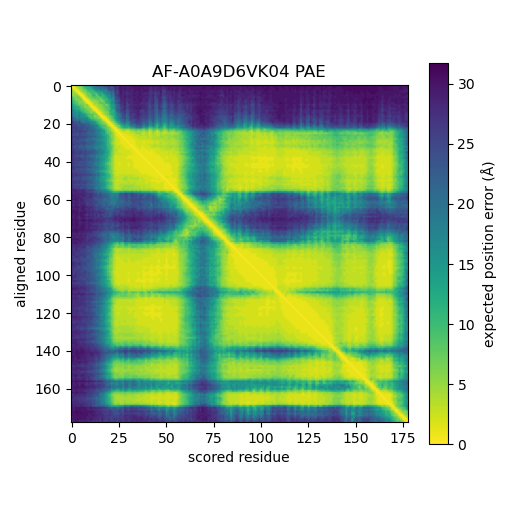8 83 VAL A C 1
ATOM 633 O O . VAL A 1 83 ? 5.379 5.604 -11.929 1.00 62.88 83 VAL A O 1
ATOM 636 N N . ASP A 1 84 ? 4.128 3.891 -12.707 1.00 65.50 84 ASP A N 1
ATOM 637 C CA . ASP A 1 84 ? 3.494 4.615 -13.804 1.00 65.50 84 ASP A CA 1
ATOM 638 C C . ASP A 1 84 ? 2.050 4.943 -13.396 1.00 65.50 84 ASP A C 1
ATOM 640 O O . ASP A 1 84 ? 1.147 4.096 -13.442 1.00 65.50 84 ASP A O 1
ATOM 644 N N . ILE A 1 85 ? 1.873 6.182 -12.931 1.00 72.50 85 ILE A N 1
ATOM 645 C CA . ILE A 1 85 ? 0.620 6.705 -12.372 1.00 72.50 85 ILE A CA 1
ATOM 646 C C . ILE A 1 85 ? -0.508 6.786 -13.409 1.00 72.50 85 ILE A C 1
ATOM 648 O O . ILE A 1 85 ? -1.683 6.859 -13.045 1.00 72.50 85 ILE A O 1
ATOM 652 N N . ASP A 1 86 ? -0.165 6.751 -14.697 1.00 74.12 86 ASP A N 1
ATOM 653 C CA . ASP A 1 86 ? -1.128 6.888 -15.785 1.00 74.12 86 ASP A CA 1
ATOM 654 C C . ASP A 1 86 ? -1.738 5.540 -16.191 1.00 74.12 86 ASP A C 1
ATOM 656 O O . ASP A 1 86 ? -2.729 5.488 -16.929 1.00 74.12 86 ASP A O 1
ATOM 660 N N . THR A 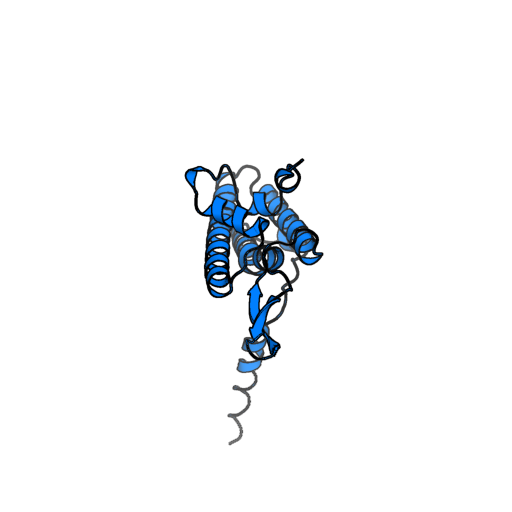1 87 ? -1.210 4.433 -15.659 1.00 75.69 87 THR A N 1
ATOM 661 C CA . THR A 1 87 ? -1.712 3.093 -15.968 1.00 75.69 87 THR A CA 1
ATOM 662 C C . THR A 1 87 ? -3.094 2.832 -15.351 1.00 75.69 87 THR A C 1
ATOM 664 O O . THR A 1 87 ? -3.371 3.228 -14.214 1.00 75.69 87 THR A O 1
ATOM 667 N N . PRO A 1 88 ? -3.976 2.079 -16.041 1.00 80.62 88 PRO A N 1
ATOM 668 C CA . PRO A 1 88 ? -5.249 1.640 -15.464 1.00 80.62 88 PRO A CA 1
ATOM 669 C C . PRO A 1 88 ? -5.078 0.844 -14.162 1.00 80.62 88 PRO A C 1
ATOM 671 O O . PRO A 1 88 ? -5.886 0.970 -13.246 1.00 80.62 88 PRO A O 1
ATOM 674 N N . LYS A 1 89 ? -3.995 0.065 -14.062 1.00 79.25 89 LYS A N 1
ATOM 675 C CA . LYS A 1 89 ? -3.663 -0.756 -12.892 1.00 79.25 89 LYS A CA 1
ATOM 676 C C . LYS A 1 89 ? -3.362 0.102 -11.656 1.00 79.25 89 LYS A C 1
ATOM 678 O O . LYS A 1 89 ? -3.835 -0.211 -10.563 1.00 79.25 89 LYS A O 1
ATOM 683 N N . TYR A 1 90 ? -2.646 1.214 -11.834 1.00 82.69 90 TYR A N 1
ATOM 684 C CA . TYR A 1 90 ? -2.417 2.185 -10.767 1.00 82.69 90 TYR A CA 1
ATOM 685 C C . TYR A 1 90 ? -3.726 2.838 -10.307 1.00 82.69 90 TYR A C 1
ATOM 687 O O . TYR A 1 90 ? -3.999 2.868 -9.109 1.00 82.69 90 TYR A O 1
ATOM 695 N N . LYS A 1 91 ? -4.573 3.289 -11.245 1.00 84.50 91 LYS A N 1
ATOM 696 C CA . LYS A 1 91 ? -5.883 3.886 -10.919 1.00 84.50 91 LYS A CA 1
ATOM 697 C C . LYS A 1 91 ? -6.767 2.921 -10.130 1.00 84.50 91 LYS A C 1
ATOM 699 O O . LYS A 1 91 ? -7.267 3.284 -9.075 1.00 84.50 91 LYS A O 1
ATOM 704 N N . GLN A 1 92 ? -6.855 1.667 -10.573 1.00 86.69 92 GLN A N 1
ATOM 705 C CA . GLN A 1 92 ? -7.578 0.621 -9.850 1.00 86.69 92 GLN A CA 1
ATOM 706 C C . GLN A 1 92 ? -7.032 0.413 -8.427 1.00 86.69 92 GLN A C 1
ATOM 708 O O . GLN A 1 92 ? -7.806 0.262 -7.486 1.00 86.69 92 GLN A O 1
ATOM 713 N N . SER A 1 93 ? -5.707 0.420 -8.264 1.00 88.06 93 SER A N 1
ATOM 714 C CA . SER A 1 93 ? -5.066 0.254 -6.952 1.00 88.06 93 SER A CA 1
ATOM 715 C C . SER A 1 93 ? -5.332 1.446 -6.032 1.00 88.06 93 SER A C 1
ATOM 717 O O . SER A 1 93 ? -5.559 1.255 -4.840 1.00 88.06 93 SER A O 1
ATOM 719 N N . LYS A 1 94 ? -5.358 2.664 -6.589 1.00 88.81 94 LYS A N 1
ATOM 720 C CA . LYS A 1 94 ? -5.745 3.883 -5.875 1.00 88.81 94 LYS A CA 1
ATOM 721 C C . LYS A 1 94 ? -7.194 3.811 -5.399 1.00 88.81 94 LYS A C 1
ATOM 723 O O . LYS A 1 94 ? -7.452 4.059 -4.226 1.00 88.81 94 LYS A O 1
ATOM 728 N N . ASP A 1 95 ? -8.124 3.461 -6.281 1.00 89.88 95 ASP A N 1
ATOM 729 C CA . ASP A 1 95 ? -9.547 3.382 -5.933 1.00 89.88 95 ASP A CA 1
ATOM 730 C C . ASP A 1 95 ? -9.790 2.334 -4.843 1.00 89.88 95 ASP A C 1
ATOM 732 O O . ASP A 1 95 ? -10.489 2.586 -3.860 1.00 89.88 95 ASP A O 1
ATOM 736 N N . GLU A 1 96 ? -9.144 1.175 -4.969 1.00 91.69 96 GLU A N 1
ATOM 737 C CA . GLU A 1 96 ? -9.189 0.138 -3.949 1.00 91.69 96 GLU A CA 1
ATOM 738 C C . GLU A 1 96 ? -8.618 0.616 -2.608 1.00 91.69 96 GLU A C 1
ATOM 740 O O . GLU A 1 96 ? -9.250 0.422 -1.567 1.00 91.69 96 GLU A O 1
ATOM 745 N N . TYR A 1 97 ? -7.452 1.266 -2.623 1.00 92.81 97 TYR A N 1
ATOM 746 C CA . TYR A 1 97 ? -6.857 1.833 -1.419 1.00 92.81 97 TYR A CA 1
ATOM 747 C C . TYR A 1 97 ? -7.809 2.801 -0.717 1.00 92.81 97 TYR A C 1
ATOM 749 O O . TYR A 1 97 ? -7.976 2.723 0.499 1.00 92.81 97 TYR A O 1
ATOM 757 N N . LEU A 1 98 ? -8.463 3.685 -1.474 1.00 91.88 98 LEU A N 1
ATOM 758 C CA . LEU A 1 98 ? -9.401 4.658 -0.925 1.00 91.88 98 LEU A CA 1
ATOM 759 C C . LEU A 1 98 ? -10.605 3.976 -0.273 1.00 91.88 98 LEU A C 1
ATOM 761 O O . LEU A 1 98 ? -10.950 4.334 0.849 1.00 91.88 98 LEU A O 1
ATOM 765 N N . ILE A 1 99 ? -11.189 2.952 -0.904 1.00 92.94 99 ILE A N 1
ATOM 766 C CA . ILE A 1 99 ? -12.295 2.178 -0.313 1.00 92.94 99 ILE A CA 1
ATOM 767 C C . ILE A 1 99 ? -11.866 1.554 1.022 1.00 92.94 99 ILE A C 1
ATOM 769 O O . ILE A 1 99 ? -12.559 1.693 2.034 1.00 92.94 99 ILE A O 1
ATOM 773 N N . LEU A 1 100 ? -10.697 0.910 1.045 1.00 94.88 100 LEU A N 1
ATOM 774 C CA . LEU A 1 100 ? -10.145 0.288 2.248 1.00 94.88 100 LEU A CA 1
ATOM 775 C C . LEU A 1 100 ? -9.819 1.329 3.336 1.00 94.88 100 LEU A C 1
ATOM 777 O O . LEU A 1 100 ? -10.084 1.128 4.523 1.00 94.88 100 LEU A O 1
ATOM 781 N N . LYS A 1 101 ? -9.257 2.478 2.965 1.00 93.50 101 LYS A N 1
ATOM 782 C CA . LYS A 1 101 ? -8.939 3.545 3.917 1.00 93.50 101 LYS A CA 1
ATOM 783 C C . LYS A 1 101 ? -10.212 4.154 4.503 1.00 93.50 101 LYS A C 1
ATOM 785 O O . LYS A 1 101 ? -10.294 4.334 5.716 1.00 93.50 101 LYS A O 1
ATOM 790 N N . THR A 1 102 ? -11.221 4.422 3.679 1.00 92.88 102 THR A N 1
ATOM 791 C CA . THR A 1 102 ? -12.513 4.952 4.130 1.00 92.88 102 THR A CA 1
ATOM 792 C C . THR A 1 102 ? -13.183 4.011 5.126 1.00 92.88 102 THR A C 1
ATOM 794 O O . THR A 1 102 ? -13.637 4.459 6.178 1.00 92.88 102 THR A O 1
ATOM 797 N N . GLU A 1 103 ? -13.197 2.707 4.851 1.00 93.94 103 GLU A N 1
ATOM 798 C CA . GLU A 1 103 ? -13.777 1.728 5.773 1.00 93.94 103 GLU A CA 1
ATOM 799 C C . GLU A 1 103 ? -12.956 1.590 7.069 1.00 93.94 103 GLU A C 1
ATOM 801 O O . GLU A 1 103 ? -13.534 1.474 8.153 1.00 93.94 103 GLU A O 1
ATOM 806 N N . LEU A 1 104 ? -11.621 1.687 6.999 1.00 94.69 104 LEU A N 1
ATOM 807 C CA . LEU A 1 104 ? -10.764 1.719 8.190 1.00 94.69 104 LEU A CA 1
ATOM 808 C C . LEU A 1 104 ? -11.098 2.917 9.089 1.00 94.69 104 LEU A C 1
ATOM 810 O O . LEU A 1 104 ? -11.274 2.746 10.296 1.00 94.69 104 LEU A O 1
ATOM 814 N N . LEU A 1 105 ? -11.217 4.111 8.501 1.00 92.69 105 LEU A N 1
ATOM 815 C CA . LEU A 1 105 ? -11.566 5.341 9.214 1.00 92.69 105 LEU A CA 1
ATOM 816 C C . LEU A 1 105 ? -12.971 5.264 9.815 1.00 92.69 105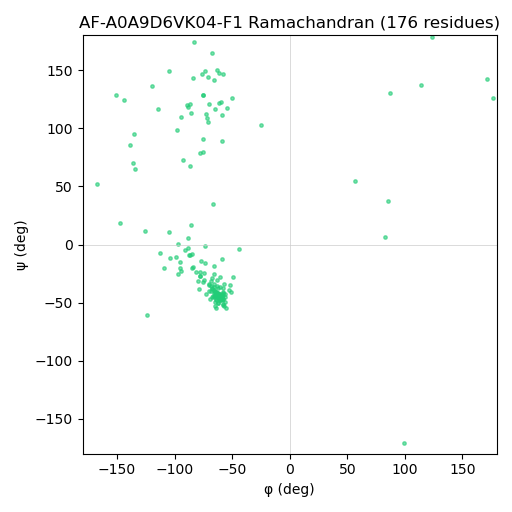 LEU A C 1
ATOM 818 O O . LEU A 1 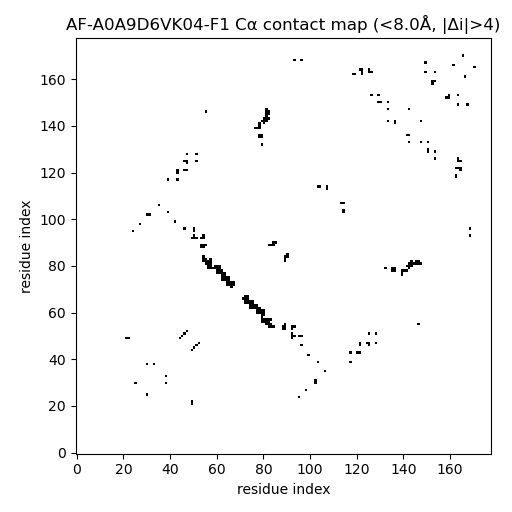105 ? -13.163 5.632 10.970 1.00 92.69 105 LEU A O 1
ATOM 822 N N . ARG A 1 106 ? -13.943 4.715 9.076 1.00 92.50 106 ARG A N 1
ATOM 823 C CA . ARG A 1 106 ? -15.309 4.501 9.574 1.00 92.50 106 ARG A CA 1
ATOM 824 C C . ARG A 1 106 ? -15.324 3.594 10.806 1.00 92.50 106 ARG A C 1
ATOM 826 O O . ARG A 1 106 ? -15.999 3.901 11.784 1.00 92.50 106 ARG A O 1
ATOM 833 N N . ARG A 1 107 ? -14.576 2.487 10.774 1.00 90.62 107 ARG A N 1
ATOM 834 C CA . ARG A 1 107 ? -14.447 1.542 11.903 1.00 90.62 107 ARG A CA 1
ATOM 835 C C . ARG A 1 107 ? -13.700 2.132 13.091 1.00 90.62 107 ARG A C 1
ATOM 837 O O . ARG A 1 107 ? -13.960 1.758 14.230 1.00 90.62 107 ARG A O 1
ATOM 844 N N . GLY A 1 108 ? -12.758 3.019 12.805 1.00 88.19 108 GLY A N 1
ATOM 845 C CA . GLY A 1 108 ? -11.947 3.718 13.783 1.00 88.19 108 GLY A CA 1
ATOM 846 C C . GLY A 1 108 ? -12.544 5.020 14.301 1.00 88.19 108 GLY A C 1
ATOM 847 O O . GLY A 1 108 ? -11.860 5.710 15.048 1.00 88.19 108 GLY A O 1
ATOM 848 N N . ALA A 1 109 ? -13.780 5.376 13.937 1.00 87.94 109 ALA A N 1
ATOM 849 C CA . ALA A 1 109 ? -14.431 6.577 14.447 1.00 87.94 109 ALA A CA 1
ATOM 850 C C . ALA A 1 109 ? -14.518 6.511 15.985 1.00 87.94 109 ALA A C 1
ATOM 852 O O . ALA A 1 109 ? -15.213 5.664 16.544 1.00 87.94 109 ALA A O 1
ATOM 853 N N . GLY A 1 110 ? -13.762 7.375 16.671 1.00 78.62 110 GLY A N 1
ATOM 854 C CA . GLY A 1 110 ? -13.621 7.354 18.134 1.00 78.62 110 GLY A CA 1
ATOM 855 C C . GLY A 1 110 ? -12.586 6.356 18.684 1.00 78.62 110 GLY A C 1
ATOM 856 O O . GLY A 1 110 ? -12.469 6.213 19.897 1.00 78.62 110 GLY A O 1
ATOM 857 N N . ASN A 1 111 ? -11.816 5.685 17.821 1.00 87.75 111 ASN A N 1
ATOM 858 C CA . ASN A 1 111 ? -10.725 4.769 18.162 1.00 87.75 111 ASN A CA 1
ATOM 859 C C . ASN A 1 111 ? -9.480 5.051 17.298 1.00 87.75 111 ASN A C 1
ATOM 861 O O . ASN A 1 111 ? -9.035 4.224 16.496 1.00 87.75 111 ASN A O 1
ATOM 865 N N . GLU A 1 112 ? -8.905 6.238 17.496 1.00 86.69 112 GLU A N 1
ATOM 866 C CA . GLU A 1 112 ? -7.661 6.681 16.851 1.00 86.69 112 GLU A CA 1
ATOM 867 C C . GLU A 1 112 ? -6.499 5.673 16.989 1.00 86.69 112 GLU A C 1
ATOM 869 O O . GLU A 1 112 ? -5.815 5.422 15.992 1.00 86.69 112 GLU A O 1
ATOM 874 N N . PRO A 1 113 ? -6.277 5.009 18.149 1.00 91.62 113 PRO A N 1
ATOM 875 C CA . PRO A 1 113 ? -5.203 4.022 18.273 1.00 91.62 113 PRO A CA 1
ATOM 876 C C . PRO A 1 113 ? -5.332 2.836 17.310 1.00 91.62 113 PRO A C 1
ATOM 878 O O . PRO A 1 113 ? -4.322 2.354 16.796 1.00 91.62 113 PRO A O 1
ATOM 881 N N . TYR A 1 114 ? -6.554 2.364 17.036 1.00 91.19 114 TYR A N 1
ATOM 882 C CA . TYR A 1 114 ? -6.788 1.269 16.090 1.00 91.19 114 TYR A CA 1
ATOM 883 C C . TYR A 1 114 ? -6.428 1.663 14.652 1.00 91.19 114 TYR A C 1
ATOM 885 O O . TYR A 1 114 ? -5.748 0.900 13.955 1.00 91.19 114 TYR A O 1
ATOM 893 N N . VAL A 1 115 ? -6.843 2.860 14.221 1.00 91.81 115 VAL A N 1
ATOM 894 C CA . VAL A 1 115 ? -6.504 3.400 12.894 1.00 91.81 115 VAL A CA 1
ATOM 895 C C . VAL A 1 115 ? -4.997 3.568 12.777 1.00 91.81 115 VAL A C 1
ATOM 897 O O . VAL A 1 115 ? -4.396 3.053 11.833 1.00 91.81 115 VAL A O 1
ATOM 900 N N . PHE A 1 116 ? -4.384 4.226 13.764 1.00 90.94 116 PHE A N 1
ATOM 901 C CA . PHE A 1 116 ? -2.952 4.493 13.783 1.00 90.94 116 PHE A CA 1
ATOM 902 C C . PHE A 1 116 ? -2.138 3.199 13.708 1.00 90.94 116 PHE A C 1
ATOM 904 O O . PHE A 1 116 ? -1.314 3.049 12.811 1.00 90.94 116 PHE A O 1
ATOM 911 N N . ALA A 1 117 ? -2.415 2.224 14.580 1.00 93.44 117 ALA A N 1
ATOM 912 C CA . ALA A 1 117 ? -1.677 0.963 14.610 1.00 93.44 117 ALA A CA 1
ATOM 913 C C . ALA A 1 117 ? -1.838 0.153 13.311 1.00 93.44 117 ALA A C 1
ATOM 915 O O . ALA A 1 117 ? -0.896 -0.506 12.863 1.00 93.44 117 ALA A O 1
ATOM 916 N N . THR A 1 118 ? -3.021 0.193 12.692 1.00 95.06 118 THR A N 1
ATOM 917 C CA . THR A 1 118 ? -3.274 -0.493 11.417 1.00 95.06 118 THR A CA 1
ATOM 918 C C . THR A 1 118 ? -2.516 0.178 10.272 1.00 95.06 118 THR A C 1
ATOM 920 O O . THR A 1 118 ? -1.810 -0.498 9.522 1.00 95.06 118 THR A O 1
ATOM 923 N N . MET A 1 119 ? -2.584 1.508 10.179 1.00 93.62 119 MET A N 1
ATOM 924 C CA . MET A 1 119 ? -1.868 2.284 9.164 1.00 93.62 119 MET A CA 1
ATOM 925 C C . MET A 1 119 ? -0.348 2.222 9.332 1.00 93.62 119 MET A C 1
ATOM 927 O O . MET A 1 119 ? 0.372 2.162 8.336 1.00 93.62 119 MET A O 1
ATOM 931 N N . GLU A 1 120 ? 0.160 2.192 10.564 1.00 92.50 120 GLU A N 1
ATOM 932 C CA . GLU A 1 120 ? 1.590 2.047 10.846 1.00 92.50 120 GLU A CA 1
ATOM 933 C C . GLU A 1 120 ? 2.117 0.687 10.365 1.00 92.50 120 GLU A C 1
ATOM 935 O O . GLU A 1 120 ? 3.169 0.611 9.726 1.00 92.50 120 GLU A O 1
ATOM 940 N N . LYS A 1 121 ? 1.371 -0.396 10.619 1.00 94.38 121 LYS A N 1
ATOM 941 C CA . LYS A 1 121 ? 1.715 -1.735 10.117 1.00 94.38 121 LYS A CA 1
ATOM 942 C C . LYS A 1 121 ? 1.697 -1.786 8.593 1.00 94.38 121 LYS A C 1
ATOM 944 O O . LYS A 1 121 ? 2.644 -2.297 8.000 1.00 94.38 121 LYS A O 1
ATOM 949 N N . ALA A 1 122 ? 0.666 -1.223 7.968 1.00 94.06 122 ALA A N 1
ATOM 950 C CA . ALA A 1 122 ? 0.573 -1.143 6.514 1.00 94.06 122 ALA A CA 1
ATOM 951 C C . ALA A 1 122 ? 1.764 -0.372 5.917 1.00 94.06 122 ALA A C 1
ATOM 953 O O . ALA A 1 122 ? 2.393 -0.833 4.968 1.00 94.06 122 ALA A O 1
ATOM 954 N N . ASN A 1 123 ? 2.137 0.756 6.530 1.00 91.19 123 ASN A N 1
ATOM 955 C CA . ASN A 1 123 ? 3.288 1.555 6.118 1.00 91.19 123 ASN A CA 1
ATOM 956 C C . ASN A 1 123 ? 4.608 0.775 6.216 1.00 91.19 123 ASN A C 1
ATOM 958 O O . ASN A 1 123 ? 5.426 0.830 5.304 1.00 91.19 123 ASN A O 1
ATOM 962 N N . LYS A 1 124 ? 4.805 0.009 7.296 1.00 89.94 124 LYS A N 1
ATOM 963 C CA . LYS A 1 124 ? 5.990 -0.848 7.471 1.00 89.94 124 LYS A CA 1
ATOM 964 C C . LYS A 1 124 ? 6.079 -1.942 6.406 1.00 89.94 124 LYS A C 1
ATOM 966 O O . LYS A 1 124 ? 7.165 -2.181 5.887 1.00 89.94 124 LYS A O 1
ATOM 971 N N . LEU A 1 125 ? 4.960 -2.583 6.059 1.00 89.62 125 LEU A N 1
ATOM 972 C CA . LEU A 1 125 ? 4.918 -3.558 4.959 1.00 89.62 125 LEU A CA 1
ATOM 973 C C . LEU A 1 125 ? 5.311 -2.896 3.634 1.00 89.62 125 LEU A C 1
ATOM 975 O O . LEU A 1 125 ? 6.147 -3.414 2.897 1.00 89.62 125 LEU A O 1
ATOM 979 N N . PHE A 1 126 ? 4.798 -1.693 3.384 1.00 88.31 126 PHE A N 1
ATOM 980 C CA . PHE A 1 126 ? 5.145 -0.932 2.192 1.00 88.31 126 PHE A CA 1
ATOM 981 C C . PHE A 1 126 ? 6.637 -0.562 2.117 1.00 88.31 126 PHE A C 1
ATOM 983 O O . PHE A 1 126 ? 7.250 -0.722 1.063 1.00 88.31 126 PHE A O 1
ATOM 990 N N . GLU A 1 127 ? 7.256 -0.142 3.227 1.00 86.81 127 GLU A N 1
ATOM 991 C CA . GLU A 1 127 ? 8.707 0.110 3.295 1.00 86.81 127 GLU A CA 1
ATOM 992 C C . GLU A 1 127 ? 9.529 -1.126 2.896 1.00 86.81 127 GLU A C 1
ATOM 994 O O . GLU A 1 127 ? 10.494 -1.014 2.136 1.00 86.81 127 GLU A O 1
ATOM 999 N N . VAL A 1 128 ? 9.130 -2.314 3.366 1.00 86.62 128 VAL A N 1
ATOM 1000 C CA . VAL A 1 128 ? 9.791 -3.583 3.018 1.00 86.62 128 VAL A CA 1
ATOM 1001 C C . VAL A 1 128 ? 9.676 -3.871 1.518 1.00 86.62 128 VAL A C 1
ATOM 1003 O O . VAL A 1 128 ? 10.661 -4.273 0.892 1.00 86.62 128 VAL A O 1
ATOM 1006 N N . GLN A 1 129 ? 8.509 -3.624 0.919 1.00 82.81 129 GLN A N 1
ATOM 1007 C CA . GLN A 1 129 ? 8.307 -3.787 -0.524 1.00 82.81 129 GLN A CA 1
ATOM 1008 C C . GLN A 1 129 ? 9.171 -2.811 -1.337 1.00 82.81 129 GLN A C 1
ATOM 1010 O O . GLN A 1 129 ? 9.818 -3.223 -2.304 1.00 82.81 129 GLN A O 1
ATOM 1015 N N . LEU A 1 130 ? 9.262 -1.543 -0.918 1.00 82.94 130 LEU A N 1
ATOM 1016 C CA . LEU A 1 130 ? 10.116 -0.541 -1.567 1.00 82.94 130 LEU A CA 1
ATOM 1017 C C . LEU A 1 130 ? 11.599 -0.947 -1.540 1.00 82.94 130 LEU A C 1
ATOM 1019 O O . LEU A 1 130 ? 12.270 -0.881 -2.571 1.00 82.94 130 LEU A O 1
ATOM 1023 N N . GLU A 1 131 ? 12.101 -1.421 -0.398 1.00 83.88 131 GLU A N 1
ATOM 1024 C CA . GLU A 1 131 ? 13.476 -1.923 -0.251 1.00 83.88 131 GLU A CA 1
ATOM 1025 C C . GLU A 1 131 ? 13.732 -3.163 -1.126 1.00 83.88 131 GLU A C 1
ATOM 1027 O O . GLU A 1 131 ? 14.752 -3.248 -1.815 1.00 83.88 131 GLU A O 1
ATOM 1032 N N . SER A 1 132 ? 12.787 -4.109 -1.161 1.00 81.12 132 SER A N 1
ATOM 1033 C CA . SER A 1 132 ? 12.857 -5.301 -2.018 1.00 81.12 132 SER A CA 1
ATOM 1034 C C . SER A 1 132 ? 12.957 -4.928 -3.501 1.00 81.12 132 SER A C 1
ATOM 1036 O O . SER A 1 132 ? 13.808 -5.446 -4.233 1.00 81.12 132 SER A O 1
ATOM 1038 N N . MET A 1 133 ? 12.133 -3.981 -3.951 1.00 76.94 133 MET A N 1
ATOM 1039 C CA . MET A 1 133 ? 12.173 -3.481 -5.324 1.00 76.94 133 MET A CA 1
ATOM 1040 C C . MET A 1 133 ? 13.453 -2.706 -5.635 1.00 76.94 133 MET A C 1
ATOM 1042 O O . MET A 1 133 ? 14.003 -2.861 -6.726 1.00 76.94 133 MET A O 1
ATOM 1046 N N . TRP A 1 134 ? 13.963 -1.914 -4.689 1.00 78.75 134 TRP A N 1
ATOM 1047 C CA . TRP A 1 134 ? 15.201 -1.159 -4.873 1.00 78.75 134 TRP A CA 1
ATOM 1048 C C . TRP A 1 134 ? 16.385 -2.101 -5.083 1.00 78.75 134 TRP A C 1
ATOM 1050 O O . TRP A 1 134 ? 17.143 -1.945 -6.037 1.00 78.75 134 TRP A O 1
ATOM 1060 N N . ARG A 1 135 ? 16.498 -3.158 -4.272 1.00 77.38 135 ARG A N 1
ATOM 1061 C CA . ARG A 1 135 ? 17.540 -4.182 -4.449 1.00 77.38 135 ARG A CA 1
ATOM 1062 C C . ARG A 1 135 ? 17.475 -4.842 -5.824 1.00 77.38 135 ARG A C 1
ATOM 1064 O O . ARG A 1 135 ? 18.506 -5.017 -6.467 1.00 77.38 135 ARG A O 1
ATOM 1071 N N . LYS A 1 136 ? 16.271 -5.163 -6.307 1.00 73.94 136 LYS A N 1
ATOM 1072 C CA . LYS A 1 136 ? 16.072 -5.743 -7.647 1.00 73.94 136 LYS A CA 1
ATOM 1073 C C . LYS A 1 136 ? 16.441 -4.774 -8.776 1.00 73.94 136 LYS A C 1
ATOM 1075 O O . LYS A 1 136 ? 16.926 -5.225 -9.814 1.00 73.94 136 LYS A O 1
ATOM 1080 N N . SER A 1 137 ? 16.225 -3.468 -8.593 1.00 70.94 137 SER A N 1
ATOM 1081 C CA . SER A 1 137 ? 16.549 -2.455 -9.607 1.00 70.94 137 SER A CA 1
ATOM 1082 C C . SER A 1 137 ? 18.050 -2.162 -9.697 1.00 70.94 137 SER A C 1
ATOM 1084 O O . SER A 1 137 ? 18.545 -1.934 -10.801 1.00 70.94 137 SER A O 1
ATOM 1086 N N . GLN A 1 138 ? 18.792 -2.250 -8.584 1.00 68.88 138 GLN A N 1
ATOM 1087 C CA . GLN A 1 138 ? 20.258 -2.104 -8.569 1.00 68.88 138 GLN A CA 1
ATOM 1088 C C . GLN A 1 138 ? 20.976 -3.195 -9.375 1.00 68.88 138 GLN A C 1
ATOM 1090 O O . GLN A 1 138 ? 22.025 -2.941 -9.954 1.00 68.88 138 GLN A O 1
ATOM 1095 N N . ILE A 1 139 ? 20.398 -4.396 -9.452 1.00 63.94 139 ILE A N 1
ATOM 1096 C CA . ILE A 1 139 ? 20.966 -5.523 -10.211 1.00 63.94 139 ILE A CA 1
ATOM 1097 C C . ILE A 1 139 ? 20.792 -5.326 -11.728 1.00 63.94 139 ILE A C 1
ATOM 1099 O O . ILE A 1 139 ? 21.556 -5.877 -12.512 1.00 63.94 139 ILE A O 1
ATOM 1103 N N . ASN A 1 140 ? 19.800 -4.538 -12.152 1.00 56.34 140 ASN A N 1
ATOM 1104 C CA . ASN A 1 140 ? 19.329 -4.521 -13.537 1.00 56.34 140 ASN A CA 1
ATOM 1105 C C . ASN A 1 140 ? 19.327 -3.119 -14.188 1.00 56.34 140 ASN A C 1
ATOM 1107 O O . ASN A 1 140 ? 18.785 -2.958 -15.276 1.00 56.34 140 ASN A O 1
ATOM 1111 N N . SER A 1 141 ? 19.953 -2.115 -13.565 1.00 52.78 141 SER A N 1
ATOM 1112 C CA . SER A 1 141 ? 20.203 -0.781 -14.142 1.00 52.78 141 SER A CA 1
ATOM 1113 C C . SER A 1 141 ? 18.958 -0.018 -14.623 1.00 52.78 141 SER A C 1
ATOM 1115 O O . SER A 1 141 ? 18.914 0.477 -15.751 1.00 52.78 141 SER A O 1
ATOM 1117 N N . GLY A 1 142 ? 17.965 0.167 -13.748 1.00 53.84 142 GLY A N 1
ATOM 1118 C CA . GLY A 1 142 ? 16.995 1.241 -13.961 1.00 53.84 142 GLY A CA 1
ATOM 1119 C C . GLY A 1 142 ? 15.852 1.312 -12.957 1.00 53.84 142 GLY A C 1
ATOM 1120 O O . GLY A 1 142 ? 15.100 0.369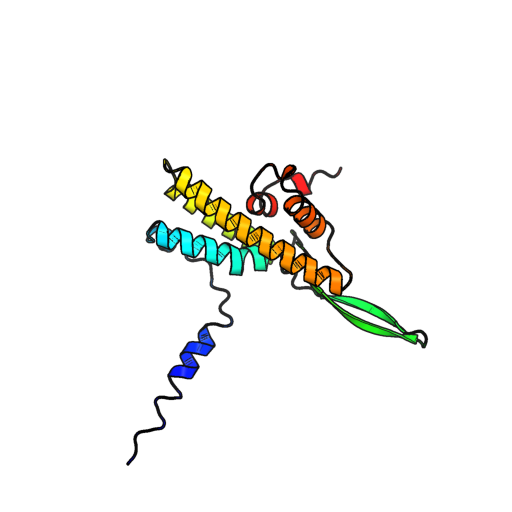 -12.745 1.00 53.84 142 GLY A O 1
ATOM 1121 N N . ALA A 1 143 ? 15.702 2.489 -12.360 1.00 55.81 143 ALA A N 1
ATOM 1122 C CA . ALA A 1 143 ? 14.564 2.877 -11.541 1.00 55.81 143 ALA A CA 1
ATOM 1123 C C . ALA A 1 143 ? 13.907 4.103 -12.188 1.00 55.81 143 ALA A C 1
ATOM 1125 O O . ALA A 1 143 ? 14.602 5.036 -12.588 1.00 55.81 143 ALA A O 1
ATOM 1126 N N . SER A 1 144 ? 12.575 4.136 -12.277 1.00 62.31 144 SER A N 1
ATOM 1127 C CA . SER A 1 144 ? 11.857 5.360 -12.669 1.00 62.31 144 SER A CA 1
ATOM 1128 C C . SER A 1 144 ? 12.084 6.464 -11.626 1.00 62.31 144 SER A C 1
ATOM 1130 O O . SER A 1 144 ? 12.170 6.149 -10.435 1.00 62.31 144 SER A O 1
ATOM 1132 N N . GLY A 1 145 ? 12.072 7.739 -12.034 1.00 66.94 145 GLY A N 1
ATOM 1133 C CA . GLY A 1 145 ? 12.218 8.881 -11.118 1.00 66.94 145 GLY A CA 1
ATOM 1134 C C . GLY A 1 145 ? 11.233 8.870 -9.938 1.00 66.94 145 GLY A C 1
ATOM 1135 O O . GLY A 1 145 ? 11.643 9.131 -8.809 1.00 66.94 145 GLY A O 1
ATOM 1136 N N . ASN A 1 146 ? 9.976 8.468 -10.172 1.00 70.50 146 ASN A N 1
ATOM 1137 C CA . ASN A 1 146 ? 8.935 8.393 -9.136 1.00 70.50 146 ASN A CA 1
ATOM 1138 C C . ASN A 1 146 ? 9.259 7.349 -8.060 1.00 70.50 146 ASN A C 1
ATOM 1140 O O . ASN A 1 146 ? 9.333 7.670 -6.877 1.00 70.50 146 ASN A O 1
ATOM 1144 N N . PHE A 1 147 ? 9.542 6.108 -8.467 1.00 75.56 147 PHE A N 1
ATOM 1145 C CA . PHE A 1 147 ? 9.955 5.052 -7.537 1.00 75.56 147 PHE A CA 1
ATOM 1146 C C . PHE A 1 147 ? 11.227 5.404 -6.759 1.00 75.56 147 PHE A C 1
ATOM 1148 O O . PHE A 1 147 ? 11.271 5.212 -5.546 1.00 75.56 147 PHE A O 1
ATOM 1155 N N . ARG A 1 148 ? 12.246 5.964 -7.427 1.00 77.00 148 ARG A N 1
ATOM 1156 C CA . ARG A 1 148 ? 13.485 6.383 -6.759 1.00 77.00 148 ARG A CA 1
ATOM 1157 C C . ARG A 1 148 ? 13.214 7.429 -5.674 1.00 77.00 148 ARG A C 1
ATOM 1159 O O . ARG A 1 148 ? 13.694 7.270 -4.557 1.00 77.00 148 ARG A O 1
ATOM 1166 N N . ARG A 1 149 ? 12.414 8.455 -5.976 1.00 78.25 149 ARG A N 1
ATOM 1167 C CA . ARG A 1 149 ? 12.043 9.508 -5.018 1.00 78.25 149 ARG A CA 1
ATOM 1168 C C . ARG A 1 149 ? 11.259 8.949 -3.828 1.00 78.25 149 ARG A C 1
ATOM 1170 O O . ARG A 1 149 ? 11.522 9.324 -2.684 1.00 78.25 149 ARG A O 1
ATOM 1177 N N . LEU A 1 150 ? 10.315 8.042 -4.084 1.00 80.44 150 LEU A N 1
ATOM 1178 C CA . LEU A 1 150 ? 9.524 7.399 -3.036 1.00 80.44 150 LEU A CA 1
ATOM 1179 C C . LEU A 1 150 ? 10.397 6.529 -2.120 1.00 80.44 150 LEU A C 1
ATOM 1181 O O . LEU A 1 150 ? 10.264 6.597 -0.900 1.00 80.44 150 LEU A O 1
ATOM 1185 N N . TYR A 1 151 ? 11.349 5.790 -2.692 1.00 83.25 151 TYR A N 1
ATOM 1186 C CA . TYR A 1 151 ? 12.336 5.026 -1.931 1.00 83.25 151 TYR A CA 1
ATOM 1187 C C . TYR A 1 151 ? 13.264 5.922 -1.097 1.00 83.25 151 TYR A C 1
ATOM 1189 O O . TYR A 1 151 ? 13.434 5.687 0.096 1.00 83.25 151 TYR A O 1
ATOM 1197 N N . GLU A 1 152 ? 13.831 6.981 -1.685 1.00 81.88 152 GLU A N 1
ATOM 1198 C CA . GLU A 1 152 ? 14.693 7.936 -0.970 1.00 81.88 152 GLU A CA 1
ATOM 1199 C C . GLU A 1 152 ? 13.956 8.580 0.220 1.00 81.88 152 GLU A C 1
ATOM 1201 O O . GLU A 1 152 ? 14.528 8.742 1.298 1.00 81.88 152 GLU A O 1
ATOM 1206 N N . THR A 1 153 ? 12.660 8.857 0.056 1.00 81.56 153 THR A N 1
ATOM 1207 C CA . THR A 1 153 ? 11.774 9.361 1.118 1.00 81.56 153 THR A CA 1
ATOM 1208 C C . THR A 1 153 ? 11.555 8.346 2.243 1.00 81.56 153 THR A C 1
ATOM 1210 O O . THR A 1 153 ? 11.494 8.731 3.411 1.00 81.56 153 THR A O 1
ATOM 1213 N N . ALA A 1 154 ? 11.412 7.062 1.905 1.00 83.44 154 ALA A N 1
ATOM 1214 C CA . ALA A 1 154 ? 11.261 5.985 2.880 1.00 83.44 154 ALA A CA 1
ATOM 1215 C C . ALA A 1 154 ? 12.565 5.727 3.656 1.00 83.44 154 ALA A C 1
ATOM 1217 O O . ALA A 1 154 ? 12.544 5.513 4.868 1.00 83.44 154 ALA A O 1
ATOM 1218 N N . ARG A 1 155 ? 13.709 5.786 2.963 1.00 84.31 155 ARG A N 1
ATOM 1219 C CA . ARG A 1 155 ? 15.041 5.589 3.550 1.00 84.31 155 ARG A CA 1
ATOM 1220 C C . ARG A 1 155 ? 15.387 6.687 4.555 1.00 84.31 155 ARG A C 1
ATOM 1222 O O . ARG A 1 155 ? 15.890 6.399 5.640 1.00 84.31 155 ARG A O 1
ATOM 1229 N N . ASP A 1 156 ? 15.098 7.940 4.219 1.00 82.12 156 ASP A N 1
ATOM 1230 C CA . ASP A 1 156 ? 15.388 9.089 5.074 1.00 82.12 156 ASP A CA 1
ATOM 1231 C C . ASP A 1 156 ? 14.234 9.329 6.071 1.00 82.12 156 ASP A C 1
ATOM 1233 O O . ASP A 1 156 ? 13.546 10.348 6.004 1.00 82.12 156 ASP A O 1
ATOM 1237 N N . ARG A 1 157 ? 14.033 8.400 7.022 1.00 63.44 157 ARG A N 1
ATOM 1238 C CA . ARG A 1 157 ? 12.917 8.398 8.004 1.00 63.44 157 ARG A CA 1
ATOM 1239 C C . ARG A 1 157 ? 12.686 9.722 8.749 1.00 63.44 157 ARG A C 1
ATOM 1241 O O . ARG A 1 157 ? 11.568 10.015 9.157 1.00 63.44 157 ARG A O 1
ATOM 1248 N N . SER A 1 158 ? 13.723 10.542 8.927 1.00 58.16 158 SER A N 1
ATOM 1249 C CA . SER A 1 158 ? 13.632 11.870 9.557 1.00 58.16 158 SER A CA 1
ATOM 1250 C C . SER A 1 158 ? 12.975 12.942 8.671 1.00 58.16 158 SER A C 1
ATOM 1252 O O . SER A 1 158 ? 12.564 13.986 9.174 1.00 58.16 158 SER A O 1
ATOM 1254 N N . LYS A 1 159 ? 12.857 12.697 7.361 1.00 55.06 159 LYS A N 1
ATOM 1255 C CA . LYS A 1 159 ? 12.205 13.575 6.373 1.00 55.06 159 LYS A CA 1
ATOM 1256 C C . LYS A 1 159 ? 10.777 13.134 6.044 1.00 55.06 159 LYS A C 1
ATOM 1258 O O . LYS A 1 159 ? 10.030 13.875 5.398 1.00 55.06 159 LYS A O 1
ATOM 1263 N N . THR A 1 160 ? 10.374 11.945 6.483 1.00 59.97 160 THR A N 1
ATOM 1264 C CA . THR A 1 160 ? 9.067 11.354 6.194 1.00 59.97 160 THR A CA 1
ATOM 1265 C C . THR A 1 160 ? 7.983 11.989 7.074 1.00 59.97 160 THR A C 1
ATOM 1267 O O . THR A 1 160 ? 7.553 11.443 8.083 1.00 59.97 160 THR A O 1
ATOM 1270 N N . LYS A 1 161 ? 7.528 13.195 6.712 1.00 60.66 161 LYS A N 1
ATOM 1271 C CA . LYS A 1 161 ? 6.347 13.824 7.330 1.00 60.66 161 LYS A CA 1
ATOM 1272 C C . LYS A 1 161 ? 5.063 13.161 6.807 1.00 60.66 161 LYS A C 1
ATOM 1274 O O . LYS A 1 161 ? 4.443 13.681 5.884 1.00 60.66 161 LYS A O 1
ATOM 1279 N N . GLY A 1 162 ? 4.696 11.994 7.326 1.00 70.19 162 GLY A N 1
ATOM 1280 C CA . GLY A 1 162 ? 3.419 11.337 7.009 1.00 70.19 162 GLY A CA 1
ATOM 1281 C C . GLY A 1 162 ? 3.544 9.922 6.445 1.00 70.19 162 GLY A C 1
ATOM 1282 O O . GLY A 1 162 ? 4.639 9.392 6.282 1.00 70.19 162 GLY A O 1
ATOM 1283 N N . ASN A 1 163 ? 2.393 9.310 6.178 1.00 84.31 163 ASN A N 1
ATOM 1284 C CA . ASN A 1 163 ? 2.278 7.920 5.750 1.00 84.31 163 ASN A CA 1
ATOM 1285 C C . ASN A 1 163 ? 2.682 7.755 4.267 1.00 84.31 163 ASN A C 1
ATOM 1287 O O . ASN A 1 163 ? 2.213 8.491 3.401 1.00 84.31 163 ASN A O 1
ATOM 1291 N N . LEU A 1 164 ? 3.575 6.809 3.967 1.00 84.69 164 LEU A N 1
ATOM 1292 C CA . LEU A 1 164 ? 4.093 6.568 2.616 1.00 84.69 164 LEU A CA 1
ATOM 1293 C C . LEU A 1 164 ? 3.036 5.976 1.676 1.00 84.69 164 LEU A C 1
ATOM 1295 O O . LEU A 1 164 ? 3.068 6.295 0.491 1.00 84.69 164 LEU A O 1
ATOM 1299 N N . LEU A 1 165 ? 2.115 5.142 2.177 1.00 86.69 165 LEU A N 1
ATOM 1300 C CA . LEU A 1 165 ? 1.002 4.619 1.371 1.00 86.69 165 LEU A CA 1
ATOM 1301 C C . LEU A 1 165 ? 0.059 5.742 0.958 1.00 86.69 165 LEU A C 1
ATOM 1303 O O . LEU A 1 165 ? -0.348 5.799 -0.197 1.00 86.69 165 LEU A O 1
ATOM 1307 N N . ASP A 1 166 ? -0.230 6.663 1.878 1.00 87.25 166 ASP A N 1
ATOM 1308 C CA . ASP A 1 166 ? -0.976 7.871 1.538 1.00 87.25 166 ASP A CA 1
ATOM 1309 C C . ASP A 1 166 ? -0.251 8.656 0.456 1.00 87.25 166 ASP A C 1
ATOM 1311 O O . ASP A 1 166 ? -0.830 8.884 -0.590 1.00 87.25 166 ASP A O 1
ATOM 1315 N N . ARG A 1 167 ? 1.043 8.939 0.622 1.00 83.19 167 ARG A N 1
ATOM 1316 C CA . ARG A 1 167 ? 1.843 9.657 -0.388 1.00 83.19 167 ARG A CA 1
ATOM 1317 C C . ARG A 1 167 ? 1.927 8.958 -1.746 1.00 83.19 167 ARG A C 1
ATOM 1319 O O . ARG A 1 167 ? 2.151 9.622 -2.754 1.00 83.19 167 ARG A O 1
ATOM 1326 N N . LEU A 1 168 ? 1.815 7.629 -1.786 1.00 82.75 168 LEU A N 1
ATOM 1327 C CA . LEU A 1 168 ? 1.764 6.890 -3.044 1.00 82.75 168 LEU A CA 1
ATOM 1328 C C . LEU A 1 168 ? 0.498 7.249 -3.828 1.00 82.75 168 LEU A C 1
ATOM 1330 O O . LEU A 1 168 ? 0.595 7.385 -5.037 1.00 82.75 168 LEU A O 1
ATOM 1334 N N . PHE A 1 169 ? -0.656 7.403 -3.169 1.00 83.00 169 PHE A N 1
ATOM 1335 C CA . PHE A 1 169 ? -1.968 7.538 -3.823 1.00 83.00 169 PHE A CA 1
ATOM 1336 C C . PHE A 1 169 ? -2.597 8.934 -3.735 1.00 83.00 169 PHE A C 1
ATOM 1338 O O . PHE A 1 169 ? -3.478 9.280 -4.534 1.00 83.00 169 PHE A O 1
ATOM 1345 N N . ASP A 1 170 ? -2.145 9.720 -2.775 1.00 72.31 170 ASP A N 1
ATOM 1346 C CA . ASP A 1 170 ? -2.671 10.994 -2.329 1.00 72.31 170 ASP A CA 1
ATOM 1347 C C . ASP A 1 170 ? -1.480 11.933 -2.167 1.00 72.31 170 ASP A C 1
ATOM 1349 O O . ASP A 1 170 ? -0.734 11.872 -1.191 1.00 72.31 170 ASP A O 1
ATOM 1353 N N . ASP A 1 171 ? -1.225 12.708 -3.215 1.00 52.50 171 ASP A N 1
ATOM 1354 C CA . ASP A 1 171 ? -1.067 14.154 -3.125 1.00 52.50 171 ASP A CA 1
ATOM 1355 C C . ASP A 1 171 ? -0.560 14.681 -4.479 1.00 52.50 171 ASP A C 1
ATOM 1357 O O . ASP A 1 171 ? 0.247 14.080 -5.195 1.00 52.50 171 ASP A O 1
ATOM 1361 N N . SER A 1 172 ? -1.068 15.848 -4.830 1.00 45.34 172 SER A N 1
ATOM 1362 C CA . SER A 1 172 ? -0.613 16.784 -5.860 1.00 45.34 172 SER A CA 1
ATOM 1363 C C . SER A 1 172 ? 0.909 17.024 -5.912 1.00 45.34 172 SER A C 1
ATOM 1365 O O . SER A 1 172 ? 1.383 17.676 -6.831 1.00 45.34 172 SER A O 1
ATOM 1367 N N . THR A 1 173 ? 1.714 16.463 -5.011 1.00 45.28 173 THR A N 1
ATOM 1368 C CA . THR A 1 173 ? 3.177 16.606 -4.941 1.00 45.28 173 THR A CA 1
ATOM 1369 C C . THR A 1 173 ? 3.968 15.831 -6.012 1.00 45.28 173 THR A C 1
ATOM 1371 O O . THR A 1 173 ? 5.190 15.972 -6.091 1.00 45.28 173 THR A O 1
ATOM 1374 N N . TYR A 1 174 ? 3.302 15.074 -6.895 1.00 43.44 174 TYR A N 1
ATOM 1375 C CA . TYR A 1 174 ? 3.858 14.668 -8.204 1.00 43.44 174 TYR A CA 1
ATOM 1376 C C . TYR A 1 174 ? 3.400 15.561 -9.373 1.00 43.44 174 TYR A C 1
ATOM 1378 O O . TYR A 1 174 ? 3.798 15.321 -10.512 1.00 43.44 174 TYR A O 1
ATOM 1386 N N . ARG A 1 175 ? 2.585 16.590 -9.109 1.00 35.69 175 ARG A N 1
ATOM 1387 C CA . ARG A 1 175 ? 2.176 17.619 -10.080 1.00 35.69 175 ARG A CA 1
ATOM 1388 C C . ARG A 1 175 ? 2.885 18.967 -9.907 1.00 35.69 175 ARG A C 1
ATOM 1390 O O . ARG A 1 175 ? 2.865 19.741 -10.856 1.00 35.69 175 ARG A O 1
ATOM 1397 N N . ASP A 1 176 ? 3.601 19.203 -8.811 1.00 32.66 176 ASP A N 1
ATOM 1398 C CA . ASP A 1 176 ? 4.382 20.436 -8.627 1.00 32.66 176 ASP A CA 1
ATOM 1399 C C . ASP A 1 176 ? 5.843 20.267 -9.092 1.00 32.66 176 ASP A C 1
ATOM 1401 O O . ASP A 1 176 ? 6.777 20.157 -8.295 1.00 32.66 176 ASP A O 1
ATOM 1405 N N . ILE A 1 177 ? 6.035 20.216 -10.415 1.00 35.81 177 ILE A N 1
ATOM 1406 C CA . ILE A 1 177 ? 7.262 20.684 -11.086 1.00 35.81 177 ILE A CA 1
ATOM 1407 C C . ILE A 1 177 ? 6.832 21.487 -12.325 1.00 35.81 177 ILE A C 1
ATOM 1409 O O . ILE A 1 177 ? 6.979 21.032 -13.459 1.00 35.81 177 ILE A O 1
ATOM 1413 N N . TYR A 1 178 ? 6.266 22.667 -12.088 1.00 36.28 178 TYR A N 1
ATOM 1414 C CA . TYR A 1 178 ? 6.413 23.826 -12.967 1.00 36.28 178 TYR A CA 1
ATOM 1415 C C . TYR A 1 178 ? 6.866 25.000 -12.108 1.00 36.28 178 TYR A C 1
ATOM 1417 O O . TYR A 1 178 ? 6.270 25.182 -11.023 1.00 36.28 178 TYR A O 1
#

Secondary structure (DSSP, 8-state):
---SSSTTHHHHHHHTTSSS--PPPPPHHHHHTS-HHHHHHHHHHHIIIIIHHHHH--S-EEEEEEEPTTSSEEEEEEEE----TTSHHHHHHHHHHHHHHHHHHHHTTT-HHHHHHHHHHHHHHHHHHHHHHHHHHHHHT---HHHHHHHHHHH-TTT--S-HHHHHHS-GGGT---